Protein 9F5U (pdb70)

Sequence (210 aa):
AGLAVELKQSSTAQQAHEKAEHSSTFMSSDDLLKKGRLGVVAEFTRLQEQAWLFYTALEQAVDAVRASGFAESLLDPALNRAEVLLARDLDKLNGSSEWRRSRITTASPAVIDDYVNRLEEEIRDNVDGPALVAHHYVRYLGDLSGGQQVIIARRMMMQQRRHYGVDPEALGFYHFEGIAKLKVYKDEYREEKLNNLLELSDEQREHLLKEATDAFVFNHQVFADLGKGLL

Structure (mmCIF, N/CA/C/O backbone):
data_9F5U
#
_entry.id   9F5U
#
_cell.length_a   65.715
_cell.length_b   70.264
_cell.length_c   95.223
_cell.angle_alpha   90.000
_cell.angle_beta   90.000
_cell.angle_gamma   90.000
#
_symmetry.space_group_name_H-M   'C 2 2 21'
#
loop_
_entity.id
_entity.type
_entity.pdbx_description
1 polymer 'heme oxygenase (biliverdin-producing)'
2 non-polymer 'PROTOPORPHYRIN IX CONTAINING CO'
3 non-polymer GLYCEROL
4 non-polymer 1,2-ETHANEDIOL
5 non-polymer 'CITRIC ACID'
6 non-polymer 'CHLORIDE ION'
7 water water
#
loop_
_atom_site.group_PDB
_atom_site.id
_atom_site.type_symbol
_atom_site.label_atom_id
_atom_site.label_alt_id
_atom_site.label_comp_id
_atom_site.label_asym_id
_atom_site.label_entity_id
_atom_site.label_seq_id
_atom_site.pdbx_PDB_ins_code
_atom_site.Cartn_x
_atom_site.Cartn_y
_atom_site.Cartn_z
_atom_site.occupancy
_atom_site.B_iso_or_equiv
_atom_site.auth_seq_id
_atom_site.auth_comp_id
_atom_site.auth_asym_id
_atom_site.auth_atom_id
_atom_site.pdbx_PDB_model_num
ATOM 1 N N . ALA A 1 6 ? -1.80900 29.45800 17.26400 0.000 32.84217 6 ALA A N 1
ATOM 2 C CA . ALA A 1 6 ? -1.90000 28.07000 16.82800 1.000 32.80476 6 ALA A CA 1
ATOM 3 C C . ALA A 1 6 ? -0.52300 27.41200 16.78400 1.000 31.59929 6 ALA A C 1
ATOM 4 O O . ALA A 1 6 ? 0.50200 28.09200 16.71700 1.000 33.62184 6 ALA A O 1
ATOM 6 N N . GLY A 1 7 ? -0.50400 26.08400 16.83500 1.000 28.61470 7 GLY A N 1
ATOM 7 C CA . GLY A 1 7 ? 0.73700 25.36200 16.63800 1.000 25.48839 7 GLY A CA 1
ATOM 8 C C . GLY A 1 7 ? 1.31900 25.59100 15.25500 1.000 22.59355 7 GLY A C 1
ATOM 9 O O . GLY A 1 7 ? 0.64800 26.04600 14.32400 1.000 22.57589 7 GLY A O 1
ATOM 10 N N . LEU A 1 8 ? 2.60300 25.25000 15.12600 1.000 20.24656 8 LEU A N 1
ATOM 11 C CA . LEU A 1 8 ? 3.31500 25.49600 13.87400 1.000 18.55353 8 LEU A CA 1
ATOM 12 C C . LEU A 1 8 ? 2.66100 24.78700 12.69200 1.000 17.37623 8 LEU A C 1
ATOM 13 O O . LEU A 1 8 ? 2.58800 25.35000 11.59400 1.000 17.52815 8 LEU A O 1
ATOM 18 N N . ALA A 1 9 ? 2.21000 23.54400 12.87500 1.000 17.65833 9 ALA A N 1
ATOM 19 C CA . ALA A 1 9 ? 1.64300 22.81100 11.74300 1.000 17.62324 9 ALA A CA 1
ATOM 20 C C . ALA A 1 9 ? 0.40700 23.51400 11.20200 1.000 18.79233 9 ALA A C 1
ATOM 21 O O . ALA A 1 9 ? 0.23100 23.62800 9.98200 1.000 18.79199 9 ALA A O 1
ATOM 23 N N . VAL A 1 10 ? -0.45400 24.00600 12.09300 1.000 20.14482 10 VAL A N 1
ATOM 24 C CA . VAL A 1 10 ? -1.64400 24.72200 11.65000 1.000 21.84898 10 VAL A CA 1
ATOM 25 C C . VAL A 1 10 ? -1.26700 26.05200 11.01000 1.000 21.89499 10 VAL A C 1
ATOM 26 O O . VAL A 1 10 ? -1.86000 26.46300 10.00400 1.000 21.75054 10 VAL A O 1
ATOM 30 N N . GLU A 1 11 ? -0.29200 26.75900 11.58500 1.000 21.89684 11 GLU A N 1
ATOM 31 C CA . GLU A 1 11 ? 0.07600 28.04700 11.01500 1.000 22.05435 11 GLU A CA 1
ATOM 32 C C . GLU A 1 11 ? 0.68600 27.87600 9.63100 1.000 19.70244 11 GLU A C 1
ATOM 33 O O . GLU A 1 11 ? 0.42500 28.68000 8.72900 1.000 19.87953 11 GLU A O 1
ATOM 39 N N . LEU A 1 12 ? 1.49100 26.82800 9.43900 1.000 17.51729 12 LEU A N 1
ATOM 40 C CA . LEU A 1 12 ? 2.02300 26.54100 8.11000 1.000 16.20886 12 LEU A CA 1
ATOM 41 C C . LEU A 1 12 ? 0.90300 26.26700 7.11500 1.000 16.74627 12 LEU A C 1
ATOM 42 O O . LEU A 1 12 ? 0.90200 26.80300 5.99900 1.000 17.08477 12 LEU A O 1
ATOM 47 N N . LYS A 1 13 ? -0.06700 25.43300 7.50200 1.000 17.31528 13 LYS A N 1
ATOM 48 C CA . LYS A 1 13 ? -1.16800 25.11700 6.59800 1.000 19.15015 13 LYS A CA 1
ATOM 49 C C . LYS A 1 13 ? -1.95600 26.37000 6.2390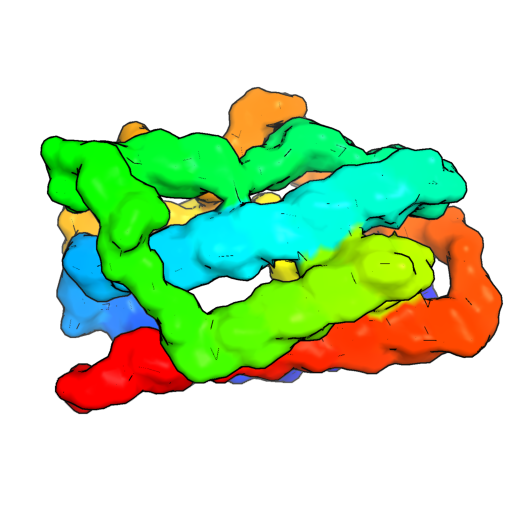0 1.000 19.06652 13 LYS A C 1
ATOM 50 O O . LYS A 1 13 ? -2.24600 26.62800 5.06400 1.000 19.51824 13 LYS A O 1
ATOM 56 N N . GLN A 1 14 ? -2.29900 27.17300 7.24200 1.000 19.71570 14 GLN A N 1
ATOM 57 C CA . GLN A 1 14 ? -3.10200 28.35900 6.97800 1.000 21.31826 14 GLN A CA 1
ATOM 58 C C . GLN A 1 14 ? -2.32300 29.39900 6.18300 1.000 20.67070 14 GLN A C 1
ATOM 59 O O . GLN A 1 14 ? -2.87700 30.04200 5.28400 1.000 21.26005 14 GLN A O 1
ATOM 65 N N . SER A 1 15 ? -1.03300 29.56400 6.47800 1.000 19.31899 15 SER A N 1
ATOM 66 C CA A SER A 1 15 ? -0.27000 30.61300 5.81300 0.597 19.26138 15 SER A CA 1
ATOM 67 C CA B SER A 1 15 ? -0.21500 30.58600 5.83200 0.403 19.41762 15 SER A CA 1
ATOM 68 C C . SER A 1 15 ? 0.07100 30.26900 4.36900 1.000 18.91591 15 SER A C 1
ATOM 69 O O . SER A 1 15 ? 0.38200 31.18000 3.59400 1.000 19.95179 15 SER A O 1
ATOM 74 N N . THR A 1 16 ? 0.00300 28.99600 3.98300 1.000 17.24688 16 THR A N 1
ATOM 75 C CA . THR A 1 16 ? 0.27500 28.58800 2.61400 1.000 16.67339 16 THR A CA 1
ATOM 76 C C . THR A 1 16 ? -0.96600 28.09200 1.88500 1.000 16.58507 16 THR A C 1
ATOM 77 O O . THR A 1 16 ? -0.85600 27.64500 0.74400 1.000 16.75724 16 THR A O 1
ATOM 81 N N . ALA A 1 17 ? -2.14600 28.17300 2.50600 1.000 17.50006 17 ALA A N 1
ATOM 82 C CA . ALA A 1 17 ? -3.35500 27.63200 1.89100 1.000 17.88810 17 ALA A CA 1
ATOM 83 C C . ALA A 1 17 ? -3.67300 28.31500 0.56500 1.000 18.32618 17 ALA A C 1
ATOM 84 O O . ALA A 1 17 ? -4.04200 27.65000 -0.41500 1.000 18.75721 17 ALA A O 1
ATOM 86 N N . GLN A 1 18 ? -3.56700 29.64400 0.51500 1.000 18.13008 18 GLN A N 1
ATOM 87 C CA A GLN A 1 18 ? -3.85100 30.34700 -0.73300 0.635 18.65962 18 GLN A CA 1
ATOM 88 C CA B GLN A 1 18 ? -3.85300 30.34400 -0.73300 0.365 18.64247 18 GLN A CA 1
ATOM 89 C C . GLN A 1 18 ? -2.85300 29.95800 -1.81600 1.000 17.66132 18 GLN A C 1
ATOM 90 O O . GLN A 1 18 ? -3.22900 29.74200 -2.97800 1.000 18.10791 18 GLN A O 1
ATOM 101 N N . ALA A 1 19 ? -1.57600 29.85100 -1.45200 1.000 16.46349 19 ALA A N 1
ATOM 102 C CA . ALA A 1 19 ? -0.56900 29.43200 -2.41800 1.000 15.75257 19 ALA A CA 1
ATOM 103 C C . ALA A 1 19 ? -0.83300 28.01700 -2.90400 1.000 15.16825 19 ALA A C 1
ATOM 104 O O . ALA A 1 19 ? -0.58800 27.70000 -4.07500 1.000 15.54370 19 ALA A O 1
ATOM 106 N N . HIS A 1 20 ? -1.33700 27.15000 -2.02900 1.000 15.77532 20 HIS A N 1
ATOM 107 C CA . HIS A 1 20 ? -1.65700 25.80000 -2.46500 1.000 16.78166 20 HIS A CA 1
ATOM 108 C C . HIS A 1 20 ? -2.76100 25.81100 -3.51000 1.000 18.40359 20 HIS A C 1
ATOM 109 O O . HIS A 1 20 ? -2.67800 25.11200 -4.52900 1.000 19.17196 20 HIS A O 1
ATOM 116 N N . GLU A 1 21 ? -3.81900 26.58600 -3.26100 1.000 19.56100 21 GLU A N 1
ATOM 117 C CA . GLU A 1 21 ? -4.89900 26.68300 -4.23500 1.000 21.13971 21 GLU A CA 1
ATOM 118 C C . GLU A 1 21 ? -4.38200 27.23000 -5.55800 1.000 20.97432 21 GLU A C 1
ATOM 119 O O . GLU A 1 21 ? -4.74100 26.73300 -6.63100 1.000 21.67552 21 GLU A O 1
ATOM 125 N N . LYS A 1 22 ? -3.51500 28.24100 -5.50100 1.000 19.91874 22 LYS A N 1
ATOM 126 C CA . LYS A 1 22 ? -2.97600 28.80900 -6.73300 1.000 20.71593 22 LYS A CA 1
ATOM 127 C C . LYS A 1 22 ? -2.11900 27.79500 -7.48200 1.000 20.75816 22 LYS A C 1
ATOM 128 O O . LYS A 1 22 ? -2.09800 27.78800 -8.71900 1.000 21.5770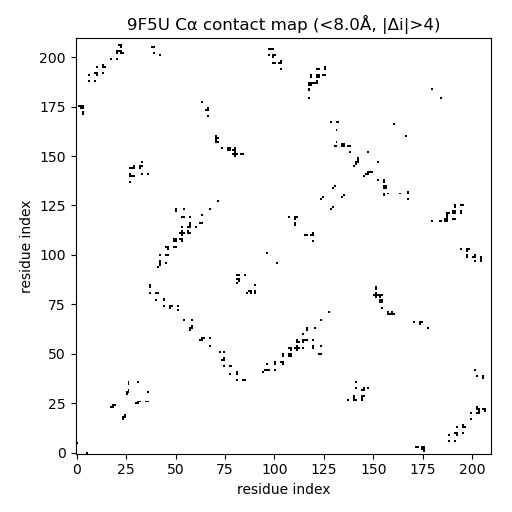8 22 LYS A O 1
ATOM 134 N N . ALA A 1 23 ? -1.40100 26.93900 -6.75200 1.000 20.89100 23 ALA A N 1
ATOM 135 C CA . ALA A 1 23 ? -0.61500 25.89300 -7.39800 1.000 20.78375 23 ALA A CA 1
ATOM 136 C C . ALA A 1 23 ? -1.50900 24.92700 -8.16400 1.000 21.34802 23 ALA A C 1
ATOM 137 O O . ALA A 1 23 ? -1.19000 24.53300 -9.29400 1.000 21.60416 23 ALA A O 1
ATOM 139 N N . GLU A 1 24 ? -2.63200 24.52500 -7.56200 1.000 21.98694 24 GLU A N 1
ATOM 140 C CA . GLU A 1 24 ? -3.55100 23.62100 -8.24900 1.000 24.02862 24 GLU A CA 1
ATOM 141 C C . GLU A 1 24 ? -4.10800 24.24500 -9.52000 1.000 23.10637 24 GLU A C 1
ATOM 142 O O . GLU A 1 24 ? -4.48300 23.52900 -10.45500 1.000 23.64724 24 GLU A O 1
ATOM 148 N N . HIS A 1 25 ? -4.17800 25.57000 -9.57500 1.000 21.49647 25 HIS A N 1
ATOM 149 C CA . HIS A 1 25 ? -4.73800 26.25400 -10.72700 1.000 20.54835 25 HIS A CA 1
ATOM 150 C C . HIS A 1 25 ? -3.68500 26.76200 -11.69800 1.000 18.52712 25 HIS A C 1
ATOM 151 O O . HIS A 1 25 ? -4.02700 27.45900 -12.65400 1.000 18.69207 25 HIS A O 1
ATOM 158 N N . SER A 1 26 ? -2.41700 26.43300 -11.48000 1.000 16.72458 26 SER A N 1
ATOM 159 C CA A SER A 1 26 ? -1.37600 26.71100 -12.46200 0.834 16.08875 26 SER A CA 1
ATOM 160 C CA B SER A 1 26 ? -1.40600 26.76100 -12.47200 0.166 16.03119 26 SER A CA 1
ATOM 161 C C . SER A 1 26 ? -1.81500 26.20500 -13.83100 1.000 15.07168 26 SER A C 1
ATOM 162 O O . SER A 1 26 ? -2.36200 25.10700 -13.94500 1.000 14.76424 26 SER A O 1
ATOM 167 N N . THR A 1 27 ? -1.57300 26.99300 -14.87900 1.000 15.55338 27 THR A N 1
ATOM 168 C CA . THR A 1 27 ? -1.93900 26.53100 -16.21600 1.000 15.88630 27 THR A CA 1
ATOM 169 C C . THR A 1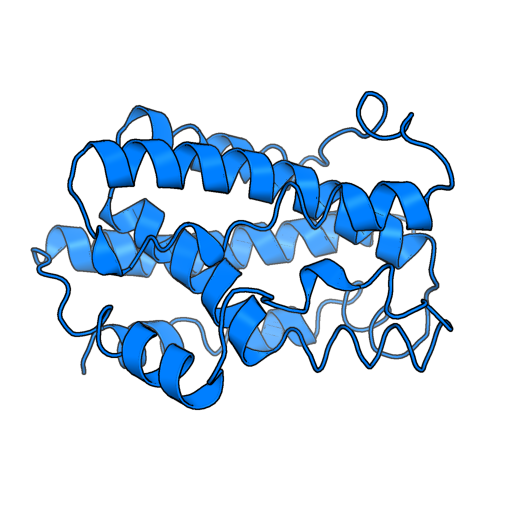 27 ? -1.26400 25.20200 -16.54500 1.000 14.62243 27 THR A C 1
ATOM 170 O O . THR A 1 27 ? -1.92000 24.24600 -16.97900 1.000 14.21060 27 THR A O 1
ATOM 174 N N . PHE A 1 28 ? 0.04800 25.11100 -16.32400 1.000 13.63828 28 PHE A N 1
ATOM 175 C CA . PHE A 1 28 ? 0.75300 23.87400 -16.64000 1.000 13.55812 28 PHE A CA 1
ATOM 176 C C . PHE A 1 28 ? 0.22700 22.71000 -15.81100 1.000 12.83303 28 PHE A C 1
ATOM 177 O O . PHE A 1 28 ? -0.08800 21.63900 -16.34300 1.000 12.30599 28 PHE A O 1
ATOM 185 N N . MET A 1 29 ? 0.15400 22.88500 -14.49100 1.000 13.70828 29 MET A N 1
ATOM 186 C CA . MET A 1 29 ? -0.19200 21.73600 -13.67400 1.000 14.19855 29 MET A CA 1
ATOM 187 C C . MET A 1 29 ? -1.64700 21.34500 -13.87100 1.000 13.66264 29 MET A C 1
ATOM 188 O O . MET A 1 29 ? -1.97500 20.15400 -13.90600 1.000 14.55823 29 MET A O 1
ATOM 193 N N . SER A 1 30 ? -2.53500 22.32800 -14.00600 1.000 14.50867 30 SER A N 1
ATOM 194 C CA A SER A 1 30 ? -3.92600 21.97800 -14.23100 0.807 16.38347 30 SER A CA 1
ATOM 195 C CA B SER A 1 30 ? -3.93600 22.01200 -14.25200 0.193 15.72827 30 SER A CA 1
ATOM 196 C C . SER A 1 30 ? -4.10300 21.27200 -15.57200 1.000 15.78938 30 SER A C 1
ATOM 197 O O . SER A 1 30 ? -4.88200 20.32200 -15.67000 1.000 17.31662 30 SER A O 1
ATOM 202 N N . ASP A 1 31 ? -3.36800 21.69400 -16.60900 1.000 14.91367 31 ASP A N 1
ATOM 203 C CA A ASP A 1 31 ? -3.45700 20.97600 -17.87100 0.216 13.36316 31 ASP A CA 1
ATOM 204 C CA B ASP A 1 31 ? -3.39400 20.99300 -17.89500 0.784 15.02547 31 ASP A CA 1
ATOM 205 C C . ASP A 1 31 ? -2.88400 19.56700 -17.75900 1.000 13.34801 31 ASP A C 1
ATOM 206 O O . ASP A 1 31 ? -3.44500 18.62200 -18.33600 1.000 13.23848 31 ASP A O 1
ATOM 215 N N . LEU A 1 32 ? -1.78400 19.39700 -17.02100 1.000 11.52326 32 LEU A N 1
ATOM 216 C CA . LEU A 1 32 ? -1.24500 18.06000 -16.81800 1.000 11.64709 32 LEU A CA 1
ATOM 217 C C . LEU A 1 32 ? -2.26000 17.17200 -16.11300 1.000 11.34669 32 LEU A C 1
ATOM 218 O O . LEU A 1 32 ? -2.51100 16.03600 -16.53000 1.000 11.79569 32 LEU A O 1
ATOM 223 N N . LEU A 1 33 ? -2.85000 17.67200 -15.01700 1.000 12.14296 33 LEU A N 1
ATOM 224 C CA . LEU A 1 33 ? -3.73700 16.84700 -14.19600 1.000 12.94128 33 LEU A CA 1
ATOM 225 C C . LEU A 1 33 ? -5.05800 16.53600 -14.88500 1.000 12.83191 33 LEU A C 1
ATOM 226 O O . LEU A 1 33 ? -5.66200 15.49800 -14.60300 1.000 13.30390 33 LEU A O 1
ATOM 231 N N . LYS A 1 34 ? -5.54400 17.41900 -15.75800 1.000 13.17013 34 LYS A N 1
ATOM 232 C CA A LYS A 1 34 ? -6.81800 17.21500 -16.43900 0.549 14.40758 34 LYS A CA 1
ATOM 233 C CA B LYS A 1 34 ? -6.82600 17.16100 -16.40500 0.451 13.91783 34 LYS A CA 1
ATOM 234 C C . LYS A 1 34 ? -6.68400 16.42300 -17.73100 1.000 14.06303 34 LYS A C 1
ATOM 235 O O . LYS A 1 34 ? -7.69100 16.19600 -18.40300 1.000 17.00548 34 LYS A O 1
ATOM 246 N N . GLY A 1 35 ? -5.47200 16.02600 -18.10000 1.000 13.12606 35 GLY A N 1
ATOM 247 C CA . GLY A 1 35 ? -5.27400 15.17500 -19.25600 1.000 13.66954 35 GLY A CA 1
ATOM 248 C C . GLY A 1 35 ? -4.98500 15.87600 -20.56200 1.000 13.72323 35 GLY A C 1
ATOM 249 O O . GLY A 1 35 ? -5.03500 15.22500 -21.61600 1.000 15.09271 35 GLY A O 1
ATOM 250 N N . ARG A 1 36 ? -4.68000 17.16800 -20.53500 1.000 12.69789 36 ARG A N 1
ATOM 251 C CA . ARG A 1 36 ? -4.41300 17.92200 -21.74900 1.000 12.51691 36 ARG A CA 1
ATOM 252 C C . ARG A 1 36 ? -2.96200 17.83900 -22.20400 1.000 12.90354 36 ARG A C 1
ATOM 253 O O . ARG A 1 36 ? -2.64400 18.35200 -23.28500 1.000 14.40250 36 ARG A O 1
ATOM 261 N N . LEU A 1 37 ? -2.07900 17.21000 -21.43800 1.000 12.53555 37 LEU A N 1
ATOM 262 C CA . LEU A 1 37 ? -0.68600 17.03600 -21.83800 1.000 12.92131 37 LEU A CA 1
ATOM 263 C C . LEU A 1 37 ? -0.42500 15.54200 -22.08900 1.000 13.09039 37 LEU A C 1
ATOM 264 O O . LEU A 1 37 ? -1.20700 14.92500 -22.81900 1.000 13.44374 37 LEU A O 1
ATOM 269 N N . GLY A 1 38 ? 0.61900 14.95900 -21.52700 1.000 13.66915 38 GLY A N 1
ATOM 270 C CA . GLY A 1 38 ? 0.91800 13.56300 -21.76300 1.000 14.19711 38 GLY A CA 1
ATOM 271 C C . GLY A 1 38 ? 2.13400 13.14900 -20.96100 1.000 14.05865 38 GLY A C 1
ATOM 272 O O . GLY A 1 38 ? 2.68800 13.92400 -20.16800 1.000 14.11094 38 GLY A O 1
ATOM 273 N N . VAL A 1 39 ? 2.55800 11.90800 -21.19800 1.000 14.31284 39 VAL A N 1
ATOM 274 C CA A VAL A 1 39 ? 3.65300 11.31100 -20.43000 0.618 15.05895 39 VAL A CA 1
ATOM 275 C CA B VAL A 1 39 ? 3.63500 11.35000 -20.38800 0.382 14.61420 39 VAL A CA 1
ATOM 276 C C . VAL A 1 39 ? 4.93300 12.12300 -20.57200 1.000 14.41664 39 VAL A C 1
ATOM 277 O O . VAL A 1 39 ? 5.70700 12.25900 -19.62200 1.000 14.15843 39 VAL A O 1
ATOM 284 N N . ALA A 1 40 ? 5.20700 12.64000 -21.77200 1.000 14.32822 40 ALA A N 1
ATOM 285 C CA . ALA A 1 40 ? 6.45800 13.37200 -21.94400 1.000 15.04334 40 ALA A CA 1
ATOM 286 C C . ALA A 1 40 ? 6.50800 14.60500 -21.04400 1.000 13.87572 40 ALA A C 1
ATOM 287 O O . ALA A 1 40 ? 7.54100 14.88600 -20.43000 1.000 13.96112 40 ALA A O 1
ATOM 289 N N . GLU A 1 41 ? 5.41100 15.35800 -20.95800 1.000 13.28600 41 GLU A N 1
ATOM 290 C CA . GLU A 1 41 ? 5.40000 16.53100 -20.08800 1.000 13.18869 41 GLU A CA 1
ATOM 291 C C . GLU A 1 41 ? 5.47900 16.14000 -18.61400 1.000 12.14043 41 GLU A C 1
ATOM 292 O O . GLU A 1 41 ? 6.10800 16.84700 -17.81700 1.000 12.51666 41 GLU A O 1
ATOM 298 N N . PHE A 1 42 ? 4.83100 15.03900 -18.22800 1.000 11.85296 42 PHE A N 1
ATOM 299 C CA . PHE A 1 42 ? 5.00500 14.52500 -16.87700 1.000 11.95367 42 PHE A CA 1
ATOM 300 C C . PHE A 1 42 ? 6.47300 14.21100 -16.61300 1.000 12.01324 42 PHE A C 1
ATOM 301 O O . PHE A 1 42 ? 7.01000 14.51300 -15.53400 1.000 12.02407 42 PHE A O 1
ATOM 309 N N . THR A 1 43 ? 7.14600 13.62400 -17.60200 1.000 12.05136 43 THR A N 1
ATOM 310 C CA . THR A 1 43 ? 8.56100 13.30600 -17.45900 1.000 12.21066 43 THR A CA 1
ATOM 311 C C . THR A 1 43 ? 9.39600 14.57100 -17.30900 1.000 11.95063 43 THR A C 1
ATOM 312 O O . THR A 1 43 ? 10.32900 14.61000 -16.49700 1.000 12.79813 43 THR A O 1
ATOM 316 N N . ARG A 1 44 ? 9.08200 15.61900 -18.08100 1.000 12.17148 44 ARG A N 1
ATOM 317 C CA . ARG A 1 44 ? 9.79300 16.88700 -17.92100 1.000 12.57890 44 ARG A CA 1
ATOM 318 C C . ARG A 1 44 ? 9.65600 17.41700 -16.49600 1.000 12.35063 44 ARG A C 1
ATOM 319 O O . ARG A 1 44 ? 10.62300 17.94000 -15.92800 1.000 12.60096 44 ARG A O 1
ATOM 327 N N . LEU A 1 45 ? 8.44800 17.33900 -15.92600 1.000 11.61608 45 LEU A N 1
ATOM 328 C CA . LEU A 1 45 ? 8.24900 17.76700 -14.54500 1.000 11.63871 45 LEU A CA 1
ATOM 329 C C . LEU A 1 45 ? 9.12800 16.95700 -13.60200 1.000 11.75081 45 LEU A C 1
ATOM 330 O O . LEU A 1 45 ? 9.81700 17.51700 -12.74200 1.000 11.97903 45 LEU A O 1
ATOM 335 N N . GLN A 1 46 ? 9.14200 15.63400 -13.77500 1.000 11.36985 46 GLN A N 1
ATOM 336 C CA . GLN A 1 46 ? 9.87800 14.78000 -12.85000 1.000 11.02465 46 GLN A CA 1
ATOM 337 C C . GLN A 1 46 ? 11.38100 14.99500 -12.95900 1.000 11.57853 46 GLN A C 1
ATOM 338 O O . GLN A 1 46 ? 12.09500 14.84100 -11.95800 1.000 12.02190 46 GLN A O 1
ATOM 344 N N . GLU A 1 47 ? 11.87700 15.34500 -14.15300 1.000 11.58941 47 GLU A N 1
ATOM 345 C CA . GLU A 1 47 ? 13.29300 15.67400 -14.31300 1.000 12.82821 47 GLU A CA 1
ATOM 346 C C . GLU A 1 47 ? 13.66700 16.91600 -13.51400 1.000 12.46717 47 GLU A C 1
ATOM 347 O O . GLU A 1 47 ? 14.69500 16.94400 -12.83100 1.000 12.69623 47 GLU A O 1
ATOM 353 N N . GLN A 1 48 ? 12.84900 17.96600 -13.60100 1.000 11.48601 48 GLN A N 1
ATOM 354 C CA . GLN A 1 48 ? 13.11000 19.16000 -12.80600 1.000 11.75776 48 GLN A CA 1
ATOM 355 C C . GLN A 1 48 ? 13.01700 18.85200 -11.32000 1.000 11.75273 48 GLN A C 1
ATOM 356 O O . GLN A 1 48 ? 13.85100 19.30600 -10.53000 1.000 12.10575 48 GLN A O 1
ATOM 362 N N . ALA A 1 49 ? 12.02500 18.05300 -10.93100 1.000 11.22387 49 ALA A N 1
ATOM 363 C CA . ALA A 1 49 ? 11.90000 17.66100 -9.53400 1.000 11.60806 49 ALA A CA 1
ATOM 364 C C . ALA A 1 49 ? 13.13700 16.90900 -9.06500 1.000 11.22399 49 ALA A C 1
ATOM 365 O O . ALA A 1 49 ? 13.58700 17.10100 -7.93300 1.000 11.56786 49 ALA A O 1
ATOM 367 N N . TRP A 1 50 ? 13.70900 16.04700 -9.90600 1.000 11.53006 50 TRP A N 1
ATOM 368 C CA . TRP A 1 50 ? 14.90000 15.32600 -9.47600 1.000 11.86630 50 TRP A CA 1
ATOM 369 C C . TRP A 1 50 ? 16.01800 16.29800 -9.14200 1.000 12.34635 50 TRP A C 1
ATOM 370 O O . TRP A 1 50 ? 16.75200 16.11200 -8.16200 1.000 12.52905 50 TRP A O 1
ATOM 381 N N . LEU A 1 51 ? 16.15500 17.35400 -9.93900 1.000 11.54630 51 LEU A N 1
ATOM 382 C CA . LEU A 1 51 ? 17.19100 18.33900 -9.66600 1.000 12.15830 51 LEU A CA 1
ATOM 383 C C . LEU A 1 51 ? 16.96600 19.02200 -8.32200 1.000 11.83140 51 LEU A C 1
ATOM 384 O O . LEU A 1 51 ? 17.90400 19.16500 -7.52600 1.000 12.30366 51 LEU A O 1
ATOM 389 N N . PHE A 1 52 ? 15.73400 19.47300 -8.04600 1.000 11.04161 52 PHE A N 1
ATOM 390 C CA . PHE A 1 52 ? 15.54300 20.16300 -6.77200 1.000 11.55169 52 PHE A CA 1
ATOM 391 C C . PHE A 1 52 ? 15.48300 19.22800 -5.57500 1.000 11.50564 52 PHE A C 1
ATOM 392 O O . PHE A 1 52 ? 15.93600 19.61300 -4.49400 1.000 11.31508 52 PHE A O 1
ATOM 400 N N . TYR A 1 53 ? 14.98700 18.00200 -5.73400 1.000 11.00159 53 TYR A N 1
ATOM 401 C CA . TYR A 1 53 ? 15.05000 17.06500 -4.61500 1.000 10.44677 53 TYR A CA 1
ATOM 402 C C . TYR A 1 53 ? 16.48500 16.68500 -4.29500 1.000 11.24017 53 TYR A C 1
ATOM 403 O O . TYR A 1 53 ? 16.82700 16.47400 -3.12600 1.000 11.32653 53 TYR A O 1
ATOM 412 N N . THR A 1 54 ? 17.33900 16.56600 -5.31000 1.000 11.24361 54 THR A N 1
ATOM 413 C CA . THR A 1 54 ? 18.74600 16.28200 -5.04100 1.000 12.32450 54 THR A CA 1
ATOM 414 C C . THR A 1 54 ? 19.34500 17.37100 -4.16000 1.000 11.93570 54 THR A C 1
ATOM 415 O O . THR A 1 54 ? 19.99600 17.08000 -3.14800 1.000 12.22834 54 THR A O 1
ATOM 419 N N . ALA A 1 55 ? 19.11000 18.63900 -4.51200 1.000 11.52086 55 ALA A N 1
ATOM 420 C CA . ALA A 1 55 ? 19.61400 19.74100 -3.70000 1.000 11.52789 55 ALA A CA 1
ATOM 421 C C . ALA A 1 55 ? 18.94900 19.76600 -2.32800 1.000 11.45953 55 ALA A C 1
ATOM 422 O O . ALA A 1 55 ? 19.61600 20.01700 -1.31900 1.000 11.50808 55 ALA A O 1
ATOM 424 N N . LEU A 1 56 ? 17.63600 19.54000 -2.27300 1.000 10.97863 56 LEU A N 1
ATOM 425 C CA . LEU A 1 56 ? 16.93500 19.53400 -0.99800 1.000 10.46984 56 LEU A CA 1
ATOM 426 C C . LEU A 1 56 ? 17.53800 18.50900 -0.05400 1.000 11.25817 56 LEU A C 1
ATOM 427 O O . LEU A 1 56 ? 17.74800 18.79200 1.13000 1.000 11.70612 56 LEU A O 1
ATOM 432 N N . GLU A 1 57 ? 17.82900 17.31200 -0.56200 1.000 11.21789 57 GLU A N 1
ATOM 433 C CA . GLU A 1 57 ? 18.31200 16.23800 0.29000 1.000 11.93833 57 GLU A CA 1
ATOM 434 C C . GLU A 1 57 ? 19.75400 16.44600 0.73500 1.000 12.33748 57 GLU A C 1
ATOM 435 O O . GLU A 1 57 ? 20.12400 15.97700 1.81700 1.000 12.53560 57 GLU A O 1
ATOM 441 N N . GLN A 1 58 ? 20.56300 17.18800 -0.03000 1.000 12.21091 58 GLN A N 1
ATOM 442 C CA . GLN A 1 58 ? 21.84900 17.63400 0.50400 1.000 12.42185 58 GLN A CA 1
ATOM 443 C C . GLN A 1 58 ? 21.65600 18.59100 1.67000 1.000 12.19499 58 GLN A C 1
ATOM 444 O O . GLN A 1 58 ? 22.37400 18.50900 2.66900 1.000 12.84911 58 GLN A O 1
ATOM 450 N N . ALA A 1 59 ? 20.69200 19.50800 1.56500 1.000 11.59144 59 ALA A N 1
ATOM 451 C CA . ALA A 1 59 ? 20.42200 20.43000 2.66400 1.000 11.74894 59 ALA A CA 1
ATOM 452 C C . ALA A 1 59 ? 19.86800 19.69600 3.88000 1.000 11.67608 59 ALA A C 1
ATOM 453 O O . ALA A 1 59 ? 20.24900 19.99600 5.01800 1.000 12.44816 59 ALA A O 1
ATOM 455 N N . VAL A 1 60 ? 18.97900 18.72500 3.66100 1.000 11.85471 60 VAL A N 1
ATOM 456 C CA . VAL A 1 60 ? 18.47400 17.90900 4.76100 1.000 12.02695 60 VAL A CA 1
ATOM 457 C C . VAL A 1 60 ? 19.63100 17.22300 5.46700 1.000 12.49365 60 VAL A C 1
ATOM 458 O O . VAL A 1 60 ? 19.71800 17.22700 6.70000 1.000 13.54562 60 VAL A O 1
ATOM 462 N N . ASP A 1 61 ? 20.53800 16.62500 4.69400 1.000 12.73083 61 ASP A N 1
ATOM 463 C CA . ASP A 1 61 ? 21.63900 15.88200 5.29400 1.000 13.51791 61 ASP A CA 1
ATOM 464 C C . ASP A 1 61 ? 22.50700 16.78500 6.15200 1.000 14.13974 61 ASP A C 1
ATOM 465 O O . ASP A 1 61 ? 22.91800 16.39500 7.24900 1.000 14.86933 61 ASP A O 1
ATOM 470 N N . ALA A 1 62 ? 22.80000 17.99400 5.67000 1.000 13.49772 62 ALA A N 1
ATOM 471 C CA . ALA A 1 62 ? 23.61900 18.92400 6.44000 1.000 14.06861 62 ALA A CA 1
ATOM 472 C C . ALA A 1 62 ? 22.91600 19.34300 7.72800 1.000 13.90425 62 ALA A C 1
ATOM 473 O O . ALA A 1 62 ? 23.52600 19.36900 8.80200 1.000 14.62043 62 ALA A O 1
ATOM 475 N N . VAL A 1 63 ? 21.62800 19.68100 7.64300 1.000 13.12628 63 VAL A N 1
ATOM 476 C CA . VAL A 1 63 ? 20.90500 20.12800 8.82900 1.000 13.12982 63 VAL A CA 1
ATOM 477 C C . VAL A 1 63 ? 20.75900 18.99100 9.83200 1.000 13.63727 63 VAL A C 1
ATOM 478 O O . VAL A 1 63 ? 20.94800 19.18200 11.04000 1.000 14.24343 63 VAL A O 1
ATOM 482 N N . ARG A 1 64 ? 20.45900 17.78600 9.35900 1.000 13.47858 64 ARG A N 1
ATOM 483 C CA . ARG A 1 64 ? 20.39300 16.64600 10.26700 1.000 13.94114 64 ARG A CA 1
ATOM 484 C C . ARG A 1 64 ? 21.73000 16.42700 10.96400 1.000 14.86327 64 ARG A C 1
ATOM 485 O O . ARG A 1 64 ? 21.77700 16.15700 12.17200 1.000 15.88052 64 ARG A O 1
ATOM 493 N N . ALA A 1 65 ? 22.83200 16.54100 10.21900 1.000 15.48939 65 ALA A N 1
ATOM 494 C CA . ALA A 1 65 ? 24.15200 16.33300 10.80500 1.000 15.90885 65 ALA A CA 1
ATOM 495 C C . ALA A 1 65 ? 24.46100 17.37000 11.87200 1.000 16.04124 65 ALA A C 1
ATOM 496 O O . ALA A 1 65 ? 25.25900 17.11200 12.77900 1.000 17.93744 65 ALA A O 1
ATOM 498 N N . SER A 1 66 ? 23.85900 18.54600 11.78100 1.000 16.26643 66 SER A N 1
ATOM 499 C CA . SER A 1 66 ? 24.06800 19.56100 12.80000 1.000 16.35631 66 SER A CA 1
ATOM 500 C C . SER A 1 66 ? 23.26300 19.29700 14.05800 1.000 16.47706 66 SER A C 1
ATOM 501 O O . SER A 1 66 ? 23.48100 19.97600 15.06500 1.000 17.68281 66 SER A O 1
ATOM 504 N N . GLY A 1 67 ? 22.34800 18.33500 14.02600 1.000 16.86056 67 GLY A N 1
ATOM 505 C CA . GLY A 1 67 ? 21.56700 17.98400 15.18900 1.000 17.67960 67 GLY A CA 1
ATOM 506 C C . GLY A 1 67 ? 20.24000 18.68800 15.30500 1.000 18.32451 67 GLY A C 1
ATOM 507 O O . GLY A 1 67 ? 19.61400 18.61500 16.36500 0.637 19.35857 67 GLY A O 1
ATOM 508 N N . PHE A 1 68 ? 19.79100 19.36700 14.25800 1.000 17.54872 68 PHE A N 1
ATOM 509 C CA . PHE A 1 68 ? 18.56400 20.14500 14.29200 1.000 17.24581 68 PHE A CA 1
ATOM 510 C C . PHE A 1 68 ? 17.42300 19.35500 13.65900 1.000 17.09094 68 PHE A C 1
ATOM 511 O O . PHE A 1 68 ? 17.57800 18.79500 12.56600 1.000 17.66470 68 PHE A O 1
ATOM 519 N N . ALA A 1 69 ? 16.27700 19.32200 14.34100 1.000 16.34605 69 ALA A N 1
ATOM 520 C CA . ALA A 1 69 ? 15.05400 18.70900 13.80900 1.000 16.67157 69 ALA A CA 1
ATOM 521 C C . ALA A 1 69 ? 15.24800 17.24200 13.42200 1.000 16.21172 69 ALA A C 1
ATOM 522 O O . ALA A 1 69 ? 14.61800 16.74500 12.49200 1.000 15.72152 69 ALA A O 1
ATOM 524 N N . GLU A 1 70 ? 16.08600 16.51800 14.16200 1.000 17.14217 70 GLU A N 1
ATOM 525 C CA . GLU A 1 70 ? 16.49500 15.18500 13.72700 1.000 18.88074 70 GLU A CA 1
ATOM 526 C C . GLU A 1 70 ? 15.30100 14.27300 13.48100 1.000 18.29675 70 GLU A C 1
ATOM 527 O O . GLU A 1 70 ? 15.24900 13.56700 12.46700 1.000 18.73434 70 GLU A O 1
ATOM 533 N N . SER A 1 71 ? 14.34100 14.24900 14.40800 1.000 18.68401 71 SER A N 1
ATOM 534 C CA . SER A 1 71 ? 13.25300 13.28500 14.27500 1.000 19.50117 71 SER A CA 1
ATOM 535 C C . SER A 1 71 ? 12.36100 13.60500 13.08500 1.000 18.33277 71 SER A C 1
ATOM 536 O O . SER A 1 71 ? 11.73000 12.70300 12.52600 1.000 19.35420 71 SER A O 1
ATOM 539 N N . LEU A 1 72 ? 12.29800 14.87500 12.68300 1.000 16.81079 72 LEU A N 1
ATOM 540 C CA . LEU A 1 72 ? 11.51900 15.24500 11.50600 1.000 15.44819 72 LEU A CA 1
ATOM 541 C C . LEU A 1 72 ? 12.20400 14.78300 10.22900 1.000 14.83679 72 LEU A C 1
ATOM 542 O O . LEU A 1 72 ? 11.53500 14.38800 9.26600 1.000 14.81732 72 LEU A O 1
ATOM 547 N N . LEU A 1 73 ? 13.53600 14.83600 10.20200 1.000 14.60003 73 LEU A N 1
ATOM 548 C CA . LEU A 1 73 ? 14.31700 14.62100 8.98300 1.000 14.92522 73 LEU A CA 1
ATOM 549 C C . LEU A 1 73 ? 14.55200 13.12600 8.75300 1.000 14.65126 73 LEU A C 1
ATOM 550 O O . LEU A 1 73 ? 15.67600 12.63300 8.69900 1.000 15.99581 73 LEU A O 1
ATOM 555 N N . ASP A 1 74 ? 13.44600 12.41400 8.60400 1.000 14.93459 74 ASP A N 1
ATOM 556 C CA . ASP A 1 74 ? 13.46700 10.96900 8.43800 1.000 15.89083 74 ASP A CA 1
ATOM 557 C C . ASP A 1 74 ? 14.05400 10.61400 7.07300 1.000 15.63287 74 ASP A C 1
ATOM 558 O O . ASP A 1 74 ? 13.49700 11.02300 6.04200 1.000 14.65762 74 ASP A O 1
ATOM 563 N N . PRO A 1 75 ? 15.16700 9.88100 7.00300 1.000 17.03285 75 PRO A N 1
ATOM 564 C CA . PRO A 1 75 ? 15.72900 9.54400 5.68500 1.000 18.07074 75 PRO A CA 1
ATOM 565 C C . PRO A 1 75 ? 14.82300 8.68800 4.82200 1.000 17.67465 75 PRO A C 1
ATOM 566 O O . PRO A 1 75 ? 15.02300 8.65600 3.60200 1.000 18.53802 75 PRO A O 1
ATOM 570 N N . ALA A 1 76 ? 13.83000 8.01300 5.40200 1.000 17.66009 76 ALA A N 1
ATOM 571 C CA . ALA A 1 76 ? 12.86700 7.27000 4.59700 1.000 18.45421 76 ALA A CA 1
ATOM 572 C C . ALA A 1 76 ? 12.11400 8.17600 3.63600 1.000 17.23967 76 ALA A C 1
ATOM 573 O O . ALA A 1 76 ? 11.55600 7.68900 2.64500 1.000 18.74998 76 ALA A O 1
ATOM 575 N N . LEU A 1 77 ? 12.09000 9.48400 3.89700 1.000 15.17164 77 LEU A N 1
ATOM 576 C CA . LEU A 1 77 ? 11.40000 10.41000 3.01400 1.000 13.53719 77 LEU A CA 1
ATOM 577 C C . LEU A 1 77 ? 12.18000 10.69300 1.73900 1.000 13.29326 77 LEU A C 1
ATOM 578 O O . LEU A 1 77 ? 11.59200 11.19700 0.77900 1.000 14.07739 77 LEU A O 1
ATOM 583 N N . ASN A 1 78 ? 13.48100 10.40200 1.70900 1.000 14.30836 78 ASN A N 1
ATOM 584 C CA . ASN A 1 78 ? 14.29900 10.74000 0.54800 1.000 14.67064 78 ASN A CA 1
ATOM 585 C C . ASN A 1 78 ? 13.62000 10.29800 -0.74100 1.000 14.55062 78 ASN A C 1
ATOM 586 O O . ASN A 1 78 ? 13.18200 9.14900 -0.86400 1.000 15.17864 78 ASN A O 1
ATOM 591 N N . ARG A 1 79 ? 13.57800 11.20700 -1.72000 1.000 13.18546 79 ARG A N 1
ATOM 592 C CA . ARG A 1 79 ? 12.92400 10.96100 -2.99600 1.000 13.51119 79 ARG A CA 1
ATOM 593 C C . ARG A 1 79 ? 13.86900 10.91200 -4.18900 1.000 13.95810 79 ARG A C 1
ATOM 594 O O . ARG A 1 79 ? 13.46400 10.42400 -5.24200 1.000 14.84545 79 ARG A O 1
ATOM 602 N N . ALA A 1 80 ? 15.09500 11.42500 -4.08300 1.000 13.81596 80 ALA A N 1
ATOM 603 C CA . ALA A 1 80 ? 15.88200 11.61700 -5.30200 1.000 14.37446 80 ALA A CA 1
ATOM 604 C C . ALA A 1 80 ? 16.17600 10.29600 -6.00400 1.000 14.73384 80 ALA A C 1
ATOM 605 O O . ALA A 1 80 ? 16.03600 10.19100 -7.22500 1.000 15.34307 80 ALA A O 1
ATOM 607 N N . GLU A 1 81 ? 16.60300 9.27700 -5.25900 1.000 15.69976 81 GLU A N 1
ATOM 608 C CA . GLU A 1 81 ? 16.96100 8.01900 -5.91500 1.000 17.00576 81 GLU A CA 1
ATOM 609 C C . GLU A 1 81 ? 15.73200 7.30000 -6.46200 1.000 16.52140 81 GLU A C 1
ATOM 610 O O . GLU A 1 81 ? 15.79700 6.67000 -7.52800 1.000 16.70833 81 GLU A O 1
ATOM 616 N N . VAL A 1 82 ? 14.61300 7.37000 -5.73900 1.000 16.98853 82 VAL A N 1
ATOM 617 C CA . VAL A 1 82 ? 13.34900 6.82500 -6.23100 1.000 17.63431 82 VAL A CA 1
ATOM 618 C C . VAL A 1 82 ? 12.95600 7.50700 -7.53700 1.000 16.79283 82 VAL A C 1
ATOM 619 O O . VAL A 1 82 ? 12.57300 6.85200 -8.51500 1.000 16.77830 82 VAL A O 1
ATOM 623 N N . LEU A 1 83 ? 13.03100 8.84200 -7.55800 1.000 15.65198 83 LEU A N 1
ATOM 624 C CA A LEU A 1 83 ? 12.72100 9.60400 -8.76900 0.572 15.62552 83 LEU A CA 1
ATOM 625 C CA B LEU A 1 83 ? 12.70500 9.58300 -8.76800 0.428 15.57266 83 LEU A CA 1
ATOM 626 C C . LEU A 1 83 ? 13.63100 9.20100 -9.91500 1.000 15.41373 83 LEU A C 1
ATOM 627 O O . LEU A 1 83 ? 13.19300 9.10500 -11.06500 1.000 15.68897 83 LEU A O 1
ATOM 636 N N . ALA A 1 84 ? 14.91000 8.98000 -9.62400 1.000 14.83953 84 ALA A N 1
ATOM 637 C CA . ALA A 1 84 ? 15.82800 8.58300 -10.68400 1.000 16.05535 84 ALA A CA 1
ATOM 638 C C . ALA A 1 84 ? 15.42800 7.24100 -11.28000 1.000 15.89487 84 ALA A C 1
ATOM 639 O O . ALA A 1 84 ? 15.51100 7.04600 -12.49800 1.000 16.27650 84 ALA A O 1
ATOM 641 N N . ARG A 1 85 ? 14.96700 6.30600 -10.44100 1.000 15.64026 85 ARG A N 1
ATOM 642 C CA . ARG A 1 85 ? 14.47900 5.03600 -10.97200 1.000 17.13389 85 ARG A CA 1
ATOM 643 C C . ARG A 1 85 ? 13.23400 5.23600 -11.83000 1.000 16.56156 85 ARG A C 1
ATOM 644 O O . ARG A 1 85 ? 13.10400 4.61500 -12.89200 1.000 17.37000 85 ARG A O 1
ATOM 652 N N . ASP A 1 86 ? 12.30800 6.09300 -11.39400 1.000 15.68360 86 ASP A N 1
ATOM 653 C CA . ASP A 1 86 ? 11.14900 6.41300 -12.22500 1.000 14.58305 86 ASP A CA 1
ATOM 654 C C . ASP A 1 86 ? 11.58700 6.95400 -13.57900 1.000 15.06309 86 ASP A C 1
ATOM 655 O O . ASP A 1 86 ? 11.03100 6.58500 -14.62200 1.000 15.87715 86 ASP A O 1
ATOM 660 N N . LEU A 1 87 ? 12.56400 7.86400 -13.57100 1.000 14.70667 87 LEU A N 1
ATOM 661 C CA . LEU A 1 87 ? 12.99800 8.52100 -14.79900 1.000 15.29102 87 LEU A CA 1
ATOM 662 C C . LEU A 1 87 ? 13.74200 7.56600 -15.71600 1.000 15.49085 87 LEU A C 1
ATOM 663 O O . LEU A 1 87 ? 13.63100 7.68100 -16.94300 1.000 16.59235 87 LEU A O 1
ATOM 668 N N . ASP A 1 88 ? 14.50700 6.62600 -15.15500 1.000 17.00020 88 ASP A N 1
ATOM 669 C CA . ASP A 1 88 ? 15.09800 5.57900 -15.98300 1.000 19.36462 88 ASP A CA 1
ATOM 670 C C . ASP A 1 88 ? 14.02100 4.85200 -16.77600 1.000 20.02752 88 ASP A C 1
ATOM 671 O O . ASP A 1 88 ? 14.20900 4.53900 -17.96000 1.000 21.06523 88 ASP A O 1
ATOM 676 N N . LYS A 1 89 ? 12.88000 4.58000 -16.14200 1.000 19.79798 89 LYS A N 1
ATOM 677 C CA . LYS A 1 89 ? 11.78400 3.91400 -16.83800 1.000 20.61945 89 LYS A CA 1
ATOM 678 C C . LYS A 1 89 ? 11.09500 4.86200 -17.81200 1.000 20.73433 89 LYS A C 1
ATOM 679 O O . LYS A 1 89 ? 10.84500 4.50200 -18.96700 1.000 22.14134 89 LYS A O 1
ATOM 685 N N . LEU A 1 90 ? 10.76400 6.07500 -17.36000 1.000 20.04647 90 LEU A N 1
ATOM 686 C CA . LEU A 1 90 ? 10.03600 7.01200 -18.21400 1.000 19.49371 90 LEU A CA 1
ATOM 687 C C . LEU A 1 90 ? 10.82500 7.35500 -19.47100 1.000 20.62462 90 LEU A C 1
ATOM 688 O O . LEU A 1 90 ? 10.25300 7.46600 -20.56400 1.000 21.93439 90 LEU A O 1
ATOM 693 N N . ASN A 1 91 ? 12.13700 7.53800 -19.33700 1.000 22.22775 91 ASN A N 1
ATOM 694 C CA . ASN A 1 91 ? 12.98300 7.92600 -20.45800 1.000 23.88697 91 ASN A CA 1
ATOM 695 C C . ASN A 1 91 ? 13.55300 6.73900 -21.22400 1.000 26.53770 91 ASN A C 1
ATOM 696 O O . ASN A 1 91 ? 14.10900 6.93500 -22.31200 1.000 28.28586 91 ASN A O 1
ATOM 701 N N . GLY A 1 92 ? 13.41800 5.52000 -20.70300 1.000 27.54474 92 GLY A N 1
ATOM 702 C CA . GLY A 1 92 ? 13.89200 4.34600 -21.41000 1.000 28.93186 92 GLY A CA 1
ATOM 703 C C . GLY A 1 92 ? 15.38600 4.12300 -21.35900 1.000 31.06580 92 GLY A C 1
ATOM 704 O O . GLY A 1 92 ? 15.87600 3.17500 -21.98900 1.000 32.54580 92 GLY A O 1
ATOM 705 N N . SER A 1 93 ? 16.12600 4.97000 -20.65300 1.000 31.81322 93 SER A N 1
ATOM 706 C CA . SER A 1 93 ? 17.56500 4.82100 -20.48800 1.000 32.56031 93 SER A CA 1
ATOM 707 C C . SER A 1 93 ? 17.98800 5.72100 -19.33600 1.000 32.29631 93 SER A C 1
ATOM 708 O O . SER A 1 93 ? 17.18200 6.47500 -18.78500 1.000 31.52569 93 SER A O 1
ATOM 711 N N . SER A 1 94 ? 19.26800 5.64600 -18.98000 1.000 33.18684 94 SER A N 1
ATOM 712 C CA . SER A 1 94 ? 19.81200 6.45600 -17.89900 1.000 33.93941 94 SER A CA 1
ATOM 713 C C . SER A 1 94 ? 20.51200 7.71500 -18.39000 1.000 33.13977 94 SER A C 1
ATOM 714 O O . SER A 1 94 ? 21.06100 8.46000 -17.57300 1.000 33.54732 94 SER A O 1
ATOM 717 N N . GLU A 1 95 ? 20.50300 7.97600 -19.70000 1.000 33.13298 95 GLU A N 1
ATOM 718 C CA . GLU A 1 95 ? 21.26100 9.10600 -20.22700 1.000 33.45492 95 GLU A CA 1
ATOM 719 C C . GLU A 1 95 ? 20.75200 10.43900 -19.70200 1.000 30.20694 95 GLU A C 1
ATOM 720 O O . GLU A 1 95 ? 21.51300 11.41100 -19.64700 1.000 29.86493 95 GLU A O 1
ATOM 726 N N . TRP A 1 96 ? 19.47200 10.51300 -19.32500 1.000 26.95349 96 TRP A N 1
ATOM 727 C CA . TRP A 1 96 ? 18.90900 11.78300 -18.88400 1.000 25.14151 96 TRP A CA 1
ATOM 728 C C . TRP A 1 96 ? 19.70500 12.37400 -17.72500 1.000 26.35174 96 TRP A C 1
ATOM 729 O O . TRP A 1 96 ? 19.73900 13.59800 -17.55800 1.000 25.55700 96 TRP A O 1
ATOM 740 N N . ARG A 1 97 ? 20.35900 11.52300 -16.92800 1.000 27.94044 97 ARG A N 1
ATOM 741 C CA A ARG A 1 97 ? 21.04400 12.00500 -15.73400 0.506 29.52934 97 ARG A CA 1
ATOM 742 C CA B ARG A 1 97 ? 21.05900 11.99700 -15.73500 0.494 29.56961 97 ARG A CA 1
ATOM 743 C C . ARG A 1 97 ? 22.08400 13.06900 -16.07300 1.000 30.46855 97 ARG A C 1
ATOM 744 O O . ARG A 1 97 ? 22.26700 14.03000 -15.31500 1.000 31.74749 97 ARG A O 1
ATOM 759 N N . SER A 1 98 ? 22.77300 12.92000 -17.19800 1.000 30.63209 98 SER A N 1
ATOM 760 C CA . SER A 1 98 ? 23.81200 13.86200 -17.58800 1.000 30.85217 98 SER A CA 1
ATOM 761 C C . SER A 1 98 ? 23.35400 14.83100 -18.66700 1.000 29.00011 98 SER A C 1
ATOM 762 O 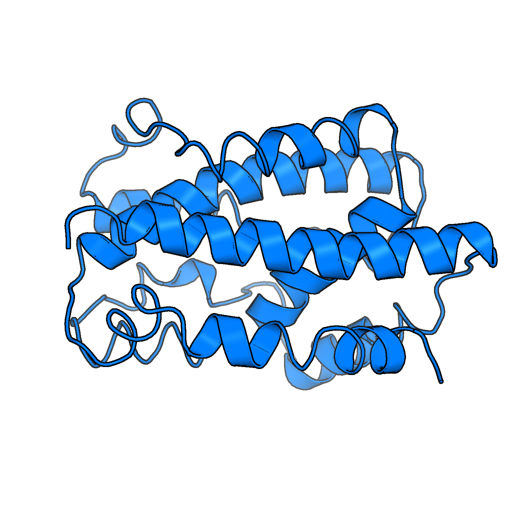O . SER A 1 98 ? 24.15800 15.64200 -19.13700 0.498 29.29254 98 SER A O 1
ATOM 765 N N . ARG A 1 99 ? 22.08500 14.77000 -19.06700 1.000 26.53544 99 ARG A N 1
ATOM 766 C CA . ARG A 1 99 ? 21.57800 15.59400 -20.15500 1.000 25.62344 99 ARG A CA 1
ATOM 767 C C . ARG A 1 99 ? 20.58000 16.65600 -19.72500 1.000 25.76129 99 ARG A C 1
ATOM 768 O O . ARG A 1 99 ? 20.51600 17.71200 -20.35500 1.000 27.42004 99 ARG A O 1
ATOM 776 N N . ILE A 1 100 ? 19.78800 16.41300 -18.68300 1.000 24.35069 100 ILE A N 1
ATOM 777 C CA . ILE A 1 100 ? 18.76700 17.38700 -18.32300 1.000 24.36706 100 ILE A CA 1
ATOM 778 C C . ILE A 1 100 ? 19.42500 18.64900 -17.78300 1.000 25.78103 100 ILE A C 1
ATOM 779 O O . ILE A 1 100 ? 20.54400 18.62500 -17.24600 1.000 26.47528 100 ILE A O 1
ATOM 784 N N . THR A 1 101 ? 18.73500 19.77000 -17.94200 1.000 26.65327 101 THR A N 1
ATOM 785 C C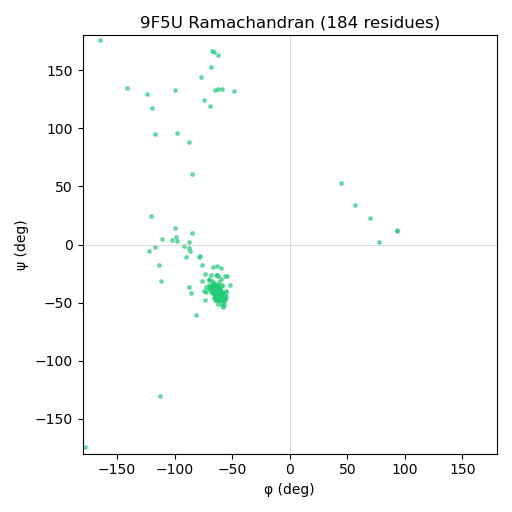A A THR A 1 101 ? 19.23000 21.05900 -17.49000 0.409 27.05728 101 THR A CA 1
ATOM 786 C CA B THR A 1 101 ? 19.23200 21.05700 -17.48600 0.591 27.52850 101 THR A CA 1
ATOM 787 C C . THR A 1 101 ? 18.16800 21.73300 -16.63500 1.000 25.35962 101 THR A C 1
ATOM 788 O O . THR A 1 101 ? 16.97600 21.68500 -16.95500 1.000 25.02228 101 THR A O 1
ATOM 795 N N . ALA A 1 102 ? 18.60500 22.34600 -15.54300 1.000 22.19904 102 ALA A N 1
ATOM 796 C CA . ALA A 1 102 ? 17.69200 23.07000 -14.67300 1.000 19.29954 102 ALA A CA 1
ATOM 797 C C . ALA A 1 102 ? 17.10100 24.26000 -15.41500 1.000 18.15935 102 ALA A C 1
ATOM 798 O O . ALA A 1 102 ? 17.82500 25.01700 -16.06900 1.000 19.14265 102 ALA A O 1
ATOM 800 N N . SER A 1 103 ? 15.78100 24.41600 -15.32200 1.000 16.85128 103 SER A N 1
ATOM 801 C CA . SER A 1 103 ? 15.13000 25.61200 -15.82100 1.000 16.90589 103 SER A CA 1
ATOM 802 C C . SER A 1 103 ? 15.54900 26.79200 -14.95900 1.000 17.29624 103 SER A C 1
ATOM 803 O O . SER A 1 103 ? 16.09700 26.61300 -13.87000 1.000 17.09807 103 SER A O 1
ATOM 806 N N . PRO A 1 104 ? 15.29200 28.02200 -15.40900 1.000 18.01939 104 PRO A N 1
ATOM 807 C CA . PRO A 1 104 ? 15.66100 29.17800 -14.57500 1.000 18.52258 104 PRO A CA 1
ATOM 808 C C . PRO A 1 104 ? 15.06400 29.13000 -13.18000 1.000 17.65845 104 PRO A C 1
ATOM 809 O O . PRO A 1 104 ? 15.74200 29.47300 -12.20300 1.000 17.08214 104 PRO A O 1
ATOM 813 N N . ALA A 1 105 ? 13.81000 28.69700 -13.05600 1.000 17.49983 105 ALA A N 1
ATOM 814 C CA . ALA A 1 105 ? 13.17300 28.59600 -11.74600 1.000 16.38414 105 ALA A CA 1
ATOM 815 C C . ALA A 1 105 ? 13.87500 27.56300 -10.87800 1.000 14.60333 105 ALA A C 1
ATOM 816 O O . ALA A 1 105 ? 14.04300 27.75900 -9.66600 1.000 14.57052 105 ALA A O 1
ATOM 818 N N . VAL A 1 106 ? 14.25500 26.43400 -11.47400 1.000 14.40700 106 VAL A N 1
ATOM 819 C CA . VAL A 1 106 ? 14.92800 25.39100 -10.71800 1.000 13.74290 106 VAL A CA 1
ATOM 820 C C . VAL A 1 106 ? 16.32700 25.83900 -10.31000 1.000 13.69537 106 VAL A C 1
ATOM 821 O O . VAL A 1 106 ? 16.79300 25.51400 -9.21400 1.000 12.89195 106 VAL A O 1
ATOM 825 N N . ILE A 1 107 ? 17.01600 26.59700 -11.16700 1.000 14.02940 107 ILE A N 1
ATOM 826 C CA . ILE A 1 107 ? 18.28700 27.18500 -10.75200 1.000 14.32654 107 ILE A CA 1
ATOM 827 C C . ILE A 1 107 ? 18.08800 28.01800 -9.49100 1.000 13.20411 107 ILE A C 1
ATOM 828 O O . ILE A 1 107 ? 18.86800 27.93100 -8.54000 1.000 13.41627 107 ILE A O 1
ATOM 833 N N . ASP A 1 108 ? 17.05000 28.85700 -9.47700 1.000 13.20801 108 ASP A N 1
ATOM 834 C CA A ASP A 1 108 ? 16.79800 29.71000 -8.31700 0.809 13.93301 108 ASP A CA 1
ATOM 835 C CA B ASP A 1 108 ? 16.78500 29.71200 -8.32500 0.191 13.33023 108 ASP A CA 1
ATOM 836 C C . ASP A 1 108 ? 16.50000 28.87800 -7.08100 1.000 12.73783 108 ASP A C 1
ATOM 837 O O . ASP A 1 108 ? 16.99300 29.17400 -5.98600 1.000 12.76165 108 ASP A O 1
ATOM 846 N N . TYR A 1 109 ? 15.66500 27.85600 -7.23800 1.000 12.19683 109 TYR A N 1
ATOM 847 C CA . TYR A 1 109 ? 15.26800 26.99800 -6.13400 1.000 11.85491 109 TYR A CA 1
ATOM 848 C C . TYR A 1 109 ? 16.47000 26.23100 -5.59700 1.000 11.92433 109 TYR A C 1
ATOM 849 O O . TYR A 1 109 ? 16.72700 26.21300 -4.38200 1.000 12.15433 109 TYR A O 1
ATOM 858 N N . VAL A 1 110 ? 17.24400 25.62600 -6.50100 1.000 12.09080 110 VAL A N 1
ATOM 859 C CA . VAL A 1 110 ? 18.45100 24.90300 -6.10400 1.000 12.46032 110 VAL A CA 1
ATOM 860 C C . VAL A 1 110 ? 19.43700 25.83800 -5.42000 1.000 12.24813 110 VAL A C 1
ATOM 861 O O . VAL A 1 110 ? 20.05700 25.47600 -4.41000 1.000 12.32332 110 VAL A O 1
ATOM 865 N N . ASN A 1 111 ? 19.61100 27.04900 -5.95600 1.000 12.20072 111 ASN A N 1
ATOM 866 C CA . ASN A 1 111 ? 20.52600 27.99100 -5.32400 1.000 12.79262 111 ASN A CA 1
ATOM 867 C C . ASN A 1 111 ? 20.11500 28.28300 -3.89100 1.000 12.27677 111 ASN A C 1
ATOM 868 O O . ASN A 1 111 ? 20.96900 28.35700 -3.00200 1.000 12.36512 111 ASN A O 1
ATOM 873 N N . ARG A 1 112 ? 18.81400 28.44100 -3.64000 1.000 11.92080 112 ARG A N 1
ATOM 874 C CA . ARG A 1 112 ? 18.37100 28.70400 -2.27700 1.000 11.67568 112 ARG A CA 1
ATOM 875 C C . ARG A 1 112 ? 18.61500 27.49800 -1.38600 1.000 11.12590 112 ARG A C 1
ATOM 876 O O . ARG A 1 112 ? 19.06100 27.64200 -0.24100 1.000 11.40877 112 ARG A O 1
ATOM 884 N N . LEU A 1 113 ? 18.33800 26.29800 -1.89400 1.000 10.89174 113 LEU A N 1
ATOM 885 C CA . LEU A 1 113 ? 18.57700 25.09200 -1.10900 1.000 11.21753 113 LEU A CA 1
ATOM 886 C C . LEU A 1 113 ? 20.05500 24.92300 -0.79300 1.000 11.69624 113 LEU A C 1
ATOM 887 O O . LEU A 1 113 ? 20.40500 24.47800 0.30300 1.000 12.00836 113 LEU A O 1
ATOM 892 N N . GLU A 1 114 ? 20.93700 25.29300 -1.72600 1.000 12.36848 114 GLU A N 1
ATOM 893 C CA . GLU A 1 114 ? 22.37200 25.23500 -1.45600 1.000 13.08724 114 GLU A CA 1
ATOM 894 C C . GLU A 1 114 ? 22.78100 26.26300 -0.41100 1.000 12.50292 114 GLU A C 1
ATOM 895 O O . GLU A 1 114 ? 23.65900 25.99200 0.41800 1.000 13.51798 114 GLU A O 1
ATOM 901 N N . GLU A 1 115 ? 22.17100 27.45100 -0.44000 1.000 12.54339 115 GLU A N 1
ATOM 902 C CA A GLU A 1 115 ? 22.41100 28.44000 0.61100 0.649 13.13906 115 GLU A CA 1
ATOM 903 C CA B GLU A 1 115 ? 22.42700 28.43100 0.60600 0.351 13.03162 115 GLU A CA 1
ATOM 904 C C . GLU A 1 115 ? 21.99600 27.89700 1.96900 1.000 12.69312 115 GLU A C 1
ATOM 905 O O . GLU A 1 115 ? 22.71000 28.06600 2.96400 1.000 13.23888 115 GLU A O 1
ATOM 916 N N . ILE A 1 116 ? 20.83200 27.25300 2.02900 1.000 11.87403 116 ILE A N 1
ATOM 917 C CA . ILE A 1 116 ? 20.35000 26.67600 3.27700 1.000 11.80071 116 ILE A CA 1
ATOM 918 C C . ILE A 1 116 ? 21.30200 25.59700 3.76000 1.000 12.03797 116 ILE A C 1
ATOM 919 O O . ILE A 1 116 ? 21.61100 25.51300 4.95000 1.000 12.22831 116 ILE A O 1
ATOM 924 N N . ARG A 1 117 ? 21.77300 24.75100 2.84400 1.000 11.22064 117 ARG A N 1
ATOM 925 C CA . ARG A 1 117 ? 22.77000 23.74100 3.18500 1.000 11.50569 117 ARG A CA 1
ATOM 926 C C . ARG A 1 117 ? 24.02300 24.38700 3.76400 1.000 12.25231 117 ARG A C 1
ATOM 927 O O . ARG A 1 117 ? 24.47900 24.03400 4.86100 1.000 13.06401 117 ARG A O 1
ATOM 935 N N . ASP A 1 118 ? 24.59400 25.34000 3.03200 1.000 12.63379 118 ASP A N 1
ATOM 936 C CA . ASP A 1 118 ? 25.88100 25.90400 3.41500 1.000 14.03817 118 ASP A CA 1
ATOM 937 C C . ASP A 1 118 ? 25.78400 26.75600 4.67300 1.000 13.73377 118 ASP A C 1
ATOM 938 O O . ASP A 1 118 ? 26.76200 26.85300 5.42300 1.000 15.79940 118 ASP A O 1
ATOM 943 N N . ASN A 1 119 ? 24.63800 27.38700 4.90800 1.000 13.41064 119 ASN A N 1
ATOM 944 C CA . ASN A 1 119 ? 24.39500 28.15500 6.12300 1.000 13.86568 119 ASN A CA 1
ATOM 945 C C . ASN A 1 119 ? 23.86000 27.28900 7.24900 1.000 13.60050 119 ASN A C 1
ATOM 946 O O . ASN A 1 119 ? 23.65700 27.79200 8.36000 1.000 14.28679 119 ASN A O 1
ATOM 951 N N . VAL A 1 120 ? 23.62500 26.00800 6.98500 1.000 13.30661 120 VAL A N 1
ATOM 952 C CA . VAL A 1 120 ? 23.01000 25.08700 7.93200 1.000 14.03188 120 VAL A CA 1
ATOM 953 C C . VAL A 1 120 ? 21.81300 25.76900 8.58600 1.000 13.70896 120 VAL A C 1
ATOM 954 O O . VAL A 1 120 ? 21.68900 25.82000 9.81400 1.000 13.83555 120 VAL A O 1
ATOM 958 N N . ASP A 1 121 ? 20.91100 26.28500 7.75800 1.000 13.02929 121 ASP A N 1
ATOM 959 C CA . ASP A 1 121 ? 19.77400 27.07800 8.21500 1.000 12.90230 121 ASP A CA 1
ATOM 960 C C . ASP A 1 121 ? 18.63400 26.11500 8.52400 1.000 12.43687 121 ASP A C 1
ATOM 961 O O . ASP A 1 121 ? 17.80600 25.80300 7.66700 1.000 12.47445 121 ASP A O 1
ATOM 966 N N . GLY A 1 122 ? 18.61100 25.61600 9.76200 1.000 12.87774 122 GLY A N 1
ATOM 967 C CA . GLY A 1 122 ? 17.65800 24.61200 10.17000 1.000 13.55782 122 GLY A CA 1
ATOM 968 C C . GLY A 1 122 ? 16.20900 25.00500 9.97300 1.000 12.27058 122 GLY A C 1
ATOM 969 O O . GLY A 1 122 ? 15.42400 24.26700 9.37000 1.000 12.14550 122 GLY A O 1
ATOM 970 N N . PRO A 1 123 ? 15.81700 26.17800 10.47700 1.000 12.55704 123 PRO A N 1
ATOM 971 C CA . PRO A 1 123 ? 14.41700 26.60200 10.30400 1.000 12.16988 123 PRO A CA 1
ATOM 972 C C . PRO A 1 123 ? 14.01200 26.71800 8.84100 1.000 12.00734 123 PRO A C 1
ATOM 973 O O . PRO A 1 123 ? 12.93000 26.26000 8.45700 1.000 11.64025 123 PRO A O 1
ATOM 977 N N . ALA A 1 124 ? 14.87300 27.29400 7.99800 1.000 11.12606 124 ALA A N 1
ATOM 978 C CA . ALA A 1 124 ? 14.55500 27.37100 6.57600 1.000 11.21561 124 ALA A CA 1
ATOM 979 C C . ALA A 1 124 ? 14.43400 25.98500 5.96600 1.000 10.76955 124 ALA A C 1
ATOM 980 O O . ALA A 1 124 ? 13.55000 25.73600 5.13200 1.000 11.15297 124 ALA A O 1
ATOM 982 N N . LEU A 1 125 ? 15.32500 25.07300 6.34400 1.000 10.95763 125 LEU A N 1
ATOM 983 C CA . LEU A 1 125 ? 15.25900 23.71900 5.81500 1.000 10.70001 125 LEU A CA 1
ATOM 984 C C . LEU A 1 125 ? 13.94600 23.04900 6.18800 1.000 10.86828 125 LEU A C 1
ATOM 985 O O . LEU A 1 125 ? 13.32100 22.39500 5.34600 1.000 10.56055 125 LEU A O 1
ATOM 990 N N . VAL A 1 126 ? 13.50400 23.21000 7.43700 1.000 11.52868 126 VAL A N 1
ATOM 991 C CA . VAL A 1 126 ? 12.25100 22.58800 7.84700 1.000 11.53577 126 VAL A CA 1
ATOM 992 C C . VAL A 1 126 ? 11.08800 23.10200 7.00900 1.000 10.75772 126 VAL A C 1
ATOM 993 O O . VAL A 1 126 ? 10.18700 22.33900 6.65200 1.000 11.22185 126 VAL A O 1
ATOM 997 N N . ALA A 1 127 ? 11.08000 24.39800 6.69700 1.000 10.30763 127 ALA A N 1
ATOM 998 C CA . ALA A 1 127 ? 10.03000 24.93500 5.83700 1.000 10.58531 127 ALA A CA 1
ATOM 999 C C . ALA A 1 127 ? 9.99800 24.21600 4.49100 1.000 9.88797 127 ALA A C 1
ATOM 1000 O O . ALA A 1 127 ? 8.92800 23.83400 4.00800 1.000 10.66243 127 ALA A O 1
ATOM 1002 N N . HIS A 1 128 ? 11.16600 24.04700 3.85400 1.000 9.82259 128 HIS A N 1
ATOM 1003 C CA . HIS A 1 128 ? 11.21500 23.36200 2.56000 1.000 9.64357 128 HIS A CA 1
ATOM 1004 C C . HIS A 1 128 ? 10.82400 21.90600 2.67800 1.000 9.95626 128 HIS A C 1
ATOM 1005 O O . HIS A 1 128 ? 10.24500 21.34100 1.74100 1.000 10.58759 128 HIS A O 1
ATOM 1012 N N . HIS A 1 129 ? 11.17100 21.29200 3.81000 1.000 9.88513 129 HIS A N 1
ATOM 1013 C CA . HIS A 1 129 ? 10.85000 19.89900 4.08400 1.000 10.38965 129 HIS A CA 1
ATOM 1014 C C . HIS A 1 129 ? 9.34200 19.71500 4.18600 1.000 10.66463 129 HIS A C 1
ATOM 1015 O O . HIS A 1 129 ? 8.76900 18.79300 3.58600 1.000 11.48885 129 HIS A O 1
ATOM 1022 N N . TYR A 1 130 ? 8.67800 20.61600 4.91200 1.000 11.00723 130 TYR A N 1
ATOM 1023 C CA . TYR A 1 130 ? 7.22300 20.61100 4.98900 1.000 11.22618 130 TYR A CA 1
ATOM 1024 C C . TYR A 1 130 ? 6.60100 20.76800 3.60200 1.000 10.70264 130 TYR A C 1
ATOM 1025 O O . TYR A 1 130 ? 5.73500 19.98300 3.20400 1.000 10.91948 130 TYR A O 1
ATOM 1034 N N . VAL A 1 131 ? 7.03200 21.79100 2.85900 1.000 10.49703 131 VAL A N 1
ATOM 1035 C CA . VAL A 1 131 ? 6.39200 22.12100 1.59200 1.000 10.93174 131 VAL A CA 1
ATOM 1036 C C . VAL A 1 131 ? 6.48800 20.96400 0.61600 1.000 10.59741 131 VAL A C 1
ATOM 1037 O O . VAL A 1 131 ? 5.50900 20.64200 -0.06400 1.000 11.07676 131 VAL A O 1
ATOM 1041 N N . ARG A 1 132 ? 7.65800 20.32200 0.52400 1.000 10.39523 132 ARG A N 1
ATOM 1042 C CA . ARG A 1 132 ? 7.77500 19.18300 -0.38100 1.000 10.01080 132 ARG A CA 1
ATOM 1043 C C . ARG A 1 132 ? 7.22800 17.89700 0.22800 1.000 10.92727 132 ARG A C 1
ATOM 1044 O O . ARG A 1 132 ? 6.29400 17.30300 -0.32000 1.000 11.47284 132 ARG A O 1
ATOM 1052 N N . TYR A 1 133 ? 7.79500 17.43600 1.34900 1.000 10.96802 133 TYR A N 1
ATOM 1053 C CA . TYR A 1 133 ? 7.47300 16.07800 1.78600 1.000 11.42723 133 TYR A CA 1
ATOM 1054 C C . TYR A 1 133 ? 6.06600 15.95800 2.35100 1.000 11.53785 133 TYR A C 1
ATOM 1055 O O . TYR A 1 133 ? 5.40500 14.94400 2.12400 1.000 12.28170 133 TYR A O 1
ATOM 1064 N N . LEU A 1 134 ? 5.60200 16.93500 3.13700 1.000 12.10540 134 LEU A N 1
ATOM 1065 C CA . LEU A 1 134 ? 4.23500 16.78100 3.61700 1.000 12.55976 134 LEU A CA 1
ATOM 1066 C C . LEU A 1 134 ? 3.24900 16.87600 2.46500 1.000 13.20110 134 LEU A C 1
ATOM 1067 O O . LEU A 1 134 ? 2.23400 16.18100 2.47000 1.000 13.71498 134 LEU A O 1
ATOM 1072 N N . GLY A 1 135 ? 3.55100 17.69700 1.45500 1.000 13.19059 135 GLY A N 1
ATOM 1073 C CA . GLY A 1 135 ? 2.72300 17.70900 0.26200 1.000 13.51493 135 GLY A CA 1
ATOM 1074 C C . GLY A 1 135 ? 2.76300 16.38500 -0.48000 1.000 12.97729 135 GLY A C 1
ATOM 1075 O O . GLY A 1 135 ? 1.73800 15.90800 -0.97400 1.000 14.51800 135 GLY A O 1
ATOM 1076 N N . ASP A 1 136 ? 3.94600 15.77000 -0.56900 1.000 12.64234 136 ASP A N 1
ATOM 1077 C CA . ASP A 1 136 ? 4.04300 14.46700 -1.22200 1.000 12.53008 136 ASP A CA 1
ATOM 1078 C C . ASP A 1 136 ? 3.24700 13.42600 -0.44900 1.000 13.38961 136 ASP A C 1
ATOM 1079 O O . ASP A 1 136 ? 2.49500 12.64300 -1.03000 1.000 13.97042 136 ASP A O 1
ATOM 1084 N N . LEU A 1 137 ? 3.42700 13.38700 0.87400 1.000 13.69082 137 LEU A N 1
ATOM 1085 C CA . LEU A 1 137 ? 2.72400 12.41400 1.70600 1.000 14.28810 137 LEU A CA 1
ATOM 1086 C C . LEU A 1 137 ? 1.22100 12.60900 1.61900 1.000 14.65366 137 LEU A C 1
ATOM 1087 O O . LEU A 1 137 ? 0.46000 11.63700 1.63700 1.000 15.97864 137 LEU A O 1
ATOM 1092 N N . SER A 1 138 ? 0.77500 13.85800 1.54100 1.000 15.02632 138 SER A N 1
ATOM 1093 C CA . SER A 1 138 ? -0.63900 14.19200 1.64700 1.000 16.05018 138 SER A CA 1
ATOM 1094 C C . SER A 1 138 ? -1.36900 14.13400 0.31500 1.000 16.00042 138 SER A C 1
ATOM 1095 O O . SER A 1 138 ? -2.53900 13.74100 0.27700 1.000 18.21347 138 SER A O 1
ATOM 1098 N N . GLY A 1 139 ? -0.70800 14.53100 -0.77200 1.000 14.25441 139 GLY A N 1
ATOM 1099 C CA . GLY A 1 139 ? -1.37400 14.63700 -2.05500 1.000 15.27809 139 GLY A CA 1
ATOM 1100 C C . GLY A 1 139 ? -0.77700 13.80700 -3.17300 1.000 15.28631 139 GLY A C 1
ATOM 1101 O O . GLY A 1 139 ? -1.33300 13.76000 -4.27200 1.000 15.10270 139 GLY A O 1
ATOM 1102 N N . GLY A 1 140 ? 0.35100 13.14700 -2.92900 1.000 15.53822 140 GLY A N 1
ATOM 1103 C CA . GLY A 1 140 ? 1.03700 12.46700 -4.01600 1.000 16.78167 140 GLY A CA 1
ATOM 1104 C C . GLY A 1 140 ? 0.19500 11.38200 -4.65600 1.000 17.26771 140 GLY A C 1
ATOM 1105 O O . GLY A 1 140 ? 0.24000 11.18500 -5.87200 1.000 17.68672 140 GLY A O 1
ATOM 1106 N N . GLN A 1 141 ? -0.58800 10.66500 -3.85300 1.000 16.86051 141 GLN A N 1
ATOM 1107 C CA A GLN A 1 141 ? -1.40800 9.59800 -4.40300 0.586 16.84693 141 GLN A CA 1
ATOM 1108 C CA B GLN A 1 141 ? -1.42700 9.59800 -4.39400 0.414 17.14140 141 GLN A CA 1
ATOM 1109 C C . GLN A 1 141 ? -2.40400 10.13700 -5.42600 1.000 15.57751 141 GLN A C 1
ATOM 1110 O O . GLN A 1 141 ? -2.68500 9.47900 -6.43600 1.000 14.96436 141 GLN A O 1
ATOM 1121 N N . VAL A 1 142 ? -2.94700 11.33000 -5.18400 1.000 14.63377 142 VAL A N 1
ATOM 1122 C CA . VAL A 1 142 ? -3.89500 11.92800 -6.12000 1.000 14.92763 142 VAL A CA 1
ATOM 1123 C C . VAL A 1 142 ? -3.21000 12.21200 -7.44900 1.000 14.17567 142 VAL A C 1
ATOM 1124 O O . VAL A 1 142 ? -3.73200 11.89600 -8.52500 1.000 14.42958 142 VAL A O 1
ATOM 1128 N N . ILE A 1 143 ? -2.02600 12.82200 -7.38700 1.000 14.08954 143 ILE A N 1
ATOM 1129 C CA A ILE A 1 143 ? -1.30200 13.16400 -8.60500 0.715 14.73654 143 ILE A CA 1
ATOM 1130 C CA B ILE A 1 143 ? -1.28800 13.16400 -8.60000 0.285 14.55143 143 ILE A CA 1
ATOM 1131 C C . ILE A 1 143 ? -0.93900 11.90500 -9.37900 1.000 14.41260 143 ILE A C 1
ATOM 1132 O O . ILE A 1 143 ? -1.13800 11.82400 -10.60200 1.000 14.70185 143 ILE A O 1
ATOM 1141 N N . ALA A 1 144 ? -0.40100 10.90200 -8.68100 1.000 13.72424 144 ALA A N 1
ATOM 1142 C CA . ALA A 1 144 ? -0.02100 9.66600 -9.34900 1.000 14.45778 144 ALA A CA 1
ATOM 1143 C C . ALA A 1 144 ? -1.21500 9.03300 -10.04000 1.000 13.84516 144 ALA A C 1
ATOM 1144 O O . ALA A 1 144 ? -1.10600 8.56100 -11.17900 1.000 14.22368 144 ALA A O 1
ATOM 1146 N N . ARG A 1 145 ? -2.36600 9.01900 -9.37400 1.000 13.65563 145 ARG A N 1
ATOM 1147 C CA A ARG A 1 145 ? -3.53600 8.38300 -9.96400 0.533 13.87485 145 ARG A CA 1
ATOM 1148 C CA B ARG A 1 145 ? -3.55700 8.40300 -9.94700 0.467 13.45317 145 ARG A CA 1
ATOM 1149 C C . ARG A 1 145 ? -3.96600 9.09900 -11.23100 1.000 13.81047 145 ARG A C 1
ATOM 1150 O O . ARG A 1 145 ? -4.39000 8.45700 -12.20000 1.000 14.46318 145 ARG A O 1
ATOM 1165 N N A MET A 1 146 ? -3.84300 10.42800 -11.26400 0.660 14.18798 146 MET A N 1
ATOM 1166 N N B MET A 1 146 ? -3.86700 10.43300 -11.25600 0.340 13.62258 146 MET A N 1
ATOM 1167 C CA A MET A 1 146 ? -4.21900 11.15300 -12.47000 0.660 14.83609 146 MET A CA 1
ATOM 1168 C CA B MET A 1 146 ? -4.20100 11.17500 -12.46400 0.340 13.59061 146 MET A CA 1
ATOM 1169 C C A MET A 1 146 ? -3.27100 10.86800 -13.62700 0.660 14.36440 146 MET A C 1
ATOM 1170 C C B MET A 1 146 ? -3.28500 10.78700 -13.61500 0.340 13.50693 146 MET A C 1
ATOM 1171 O O A MET A 1 146 ? -3.70000 10.86200 -14.78700 0.660 14.10560 146 MET A O 1
ATOM 1172 O O B MET A 1 146 ? -3.74200 10.61700 -14.75200 0.340 13.24768 146 MET A O 1
ATOM 1181 N N . MET A 1 147 ? -1.98800 10.63700 -13.33900 1.000 13.40160 147 MET A N 1
ATOM 1182 C CA . MET A 1 147 ? -1.05400 10.26200 -14.39700 1.000 13.26275 147 MET A CA 1
ATOM 1183 C C . MET A 1 147 ? -1.35000 8.86400 -14.91700 1.000 14.36168 147 MET A C 1
ATOM 1184 O O . MET A 1 147 ? -1.26300 8.61100 -16.12800 1.000 14.44806 147 MET A O 1
ATOM 1189 N N . GLN A 1 148 ? -1.67900 7.94200 -14.01600 1.000 14.81948 148 GLN A N 1
ATOM 1190 C CA A GLN A 1 148 ? -2.06200 6.59800 -14.43100 0.333 16.43325 148 GLN A CA 1
ATOM 1191 C CA B GLN A 1 148 ? -2.05900 6.60000 -14.42700 0.667 16.76568 148 GLN A CA 1
ATOM 1192 C C . GLN A 1 148 ? -3.31100 6.63400 -15.29400 1.000 16.80471 148 GLN A C 1
ATOM 1193 O O . GLN A 1 148 ? -3.35500 6.03000 -16.37000 1.000 17.83440 148 GLN A O 1
ATOM 1204 N N . ARG A 1 149 ? -4.34200 7.34400 -14.84000 1.000 16.80553 149 ARG A N 1
ATOM 1205 C CA A ARG A 1 149 ? -5.64100 7.31600 -15.51400 0.619 17.63842 149 ARG A CA 1
ATOM 1206 C CA B ARG A 1 149 ? -5.61200 7.26600 -15.54400 0.381 17.51233 149 ARG A CA 1
ATOM 1207 C C . ARG A 1 149 ? -5.58600 8.02800 -16.86200 1.000 17.00361 149 ARG A C 1
ATOM 1208 O O . ARG A 1 149 ? -6.02700 7.49700 -17.88700 1.000 19.20382 149 ARG A O 1
ATOM 1223 N N . HIS A 1 150 ? -5.05100 9.25000 -16.87900 1.000 14.91267 150 HIS A N 1
ATOM 1224 C CA . HIS A 1 150 ? -5.09200 10.02700 -18.11500 1.000 14.36894 150 HIS A CA 1
ATOM 1225 C C . HIS A 1 150 ? -4.09200 9.51600 -19.13200 1.000 14.33627 150 HIS A C 1
ATOM 1226 O O . HIS A 1 150 ? -4.38100 9.50000 -20.33200 1.000 15.10532 150 HIS A O 1
ATOM 1233 N N . TYR A 1 151 ? -2.89700 9.13700 -18.68700 1.000 13.76149 151 TYR A N 1
ATOM 1234 C CA . TYR A 1 151 ? -1.78700 8.91500 -19.60100 1.000 14.26646 151 TYR A CA 1
ATOM 1235 C C . TYR A 1 151 ? -1.27800 7.48300 -19.62100 1.000 15.73464 151 TYR A C 1
ATOM 1236 O O . TYR A 1 151 ? -0.36700 7.17400 -20.40300 1.000 17.29561 151 TYR A O 1
ATOM 1245 N N . GLY A 1 152 ? -1.83600 6.60100 -18.79500 1.000 15.14623 152 GLY A N 1
ATOM 1246 C CA . GLY A 1 152 ? -1.37800 5.22900 -18.77900 1.000 16.51792 152 GLY A CA 1
ATOM 1247 C C . GLY A 1 152 ? 0.01000 5.03600 -18.21500 1.000 16.78890 152 GLY A C 1
ATOM 1248 O O . GLY A 1 152 ? 0.65600 4.03300 -18.52900 1.000 18.59450 152 GLY A O 1
ATOM 1249 N N . VAL A 1 153 ? 0.49800 5.96800 -17.39000 1.000 15.60890 153 VAL A N 1
ATOM 1250 C CA . VAL A 1 153 ? 1.80000 5.77100 -16.76800 1.000 16.43744 153 VAL A CA 1
ATOM 1251 C C . VAL A 1 153 ? 1.75000 4.53700 -15.87900 1.000 19.14390 153 VAL A C 1
ATOM 1252 O O . VAL A 1 153 ? 0.80500 4.34200 -15.10600 1.000 20.38149 153 VAL A O 1
ATOM 1256 N N . ASP A 1 154 ? 2.74700 3.70800 -15.98700 1.000 21.01808 154 ASP A N 1
ATOM 1257 C CA . ASP A 1 154 ? 2.70100 2.50200 -15.17700 1.000 23.21706 154 ASP A CA 1
ATOM 1258 C C . ASP A 1 154 ? 3.06400 2.81900 -13.72600 1.000 22.24603 154 ASP A C 1
ATOM 1259 O O . ASP A 1 154 ? 3.91500 3.67900 -13.47400 1.000 20.62031 154 ASP A O 1
ATOM 1264 N N . PRO A 1 155 ? 2.42500 2.15100 -12.75400 1.000 23.49206 155 PRO A N 1
ATOM 1265 C CA . PRO A 1 155 ? 2.77200 2.40600 -11.34700 1.000 23.73211 155 PRO A CA 1
ATOM 1266 C C . PRO A 1 155 ? 4.24300 2.22900 -11.05000 1.000 23.39028 155 PRO A C 1
ATOM 1267 O O . PRO A 1 155 ? 4.75300 2.86200 -10.12000 1.000 23.61836 155 PRO A O 1
ATOM 1271 N N . GLU A 1 156 ? 4.94700 1.39200 -11.81100 1.000 23.85974 156 GLU A N 1
ATOM 1272 C CA . GLU A 1 156 ? 6.37200 1.21400 -11.56600 1.000 25.13796 156 GLU A CA 1
ATOM 1273 C C . GLU A 1 156 ? 7.18400 2.46800 -11.86300 1.000 24.06879 156 GLU A C 1
ATOM 1274 O O . GLU A 1 156 ? 8.31600 2.57900 -11.37800 1.000 25.96397 156 GLU A O 1
ATOM 1280 N N . ALA A 1 157 ? 6.64100 3.40200 -12.65000 1.000 20.85274 157 ALA A N 1
ATOM 1281 C CA . ALA A 1 157 ? 7.28000 4.68100 -12.93400 1.000 19.25147 157 ALA A CA 1
ATOM 1282 C C . ALA A 1 157 ? 6.70900 5.80600 -12.08500 1.000 17.22720 157 ALA A C 1
ATOM 1283 O O . ALA A 1 157 ?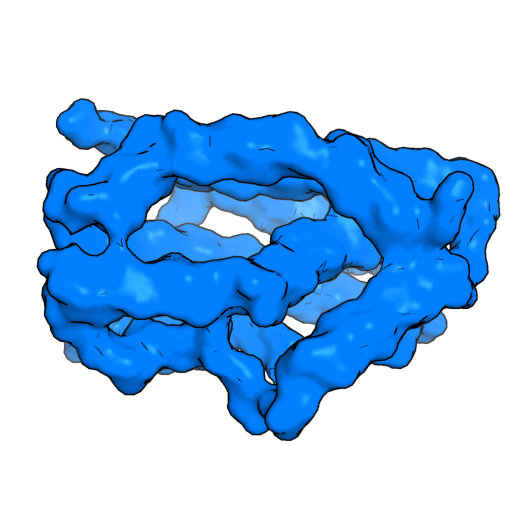 6.95000 6.98400 -12.37300 1.000 17.33658 157 ALA A O 1
ATOM 1285 N N . LEU A 1 158 ? 5.95500 5.45900 -11.04400 1.000 16.33495 158 LEU A N 1
ATOM 1286 C CA . LEU A 1 158 ? 5.34400 6.41600 -10.13500 1.000 15.13692 158 LEU A CA 1
ATOM 1287 C C . LEU A 1 158 ? 5.82100 6.18900 -8.70500 1.000 15.39038 158 LEU A C 1
ATOM 1288 O O . LEU A 1 158 ? 5.12700 6.54900 -7.74400 1.000 15.74150 158 LEU A O 1
ATOM 1293 N N . GLY A 1 159 ? 7.00200 5.58800 -8.55500 1.000 15.52141 159 GLY A N 1
ATOM 1294 C CA . GLY A 1 159 ? 7.52200 5.30300 -7.22900 1.000 15.34768 159 GLY A CA 1
ATOM 1295 C C . GLY A 1 159 ? 7.70300 6.54800 -6.38600 1.000 14.91724 159 GLY A C 1
ATOM 1296 O O . GLY A 1 159 ? 7.61900 6.49100 -5.15800 1.000 15.51682 159 GLY A O 1
ATOM 1297 N N . PHE A 1 160 ? 7.97000 7.68200 -7.02800 1.000 13.61018 160 PHE A N 1
ATOM 1298 C CA . PHE A 1 160 ? 8.11900 8.93600 -6.30700 1.000 12.92178 160 PHE A CA 1
ATOM 1299 C C . PHE A 1 160 ? 6.93800 9.19200 -5.39000 1.000 13.17802 160 PHE A C 1
ATOM 1300 O O . PHE A 1 160 ? 7.10400 9.76600 -4.30700 1.000 13.85937 160 PHE A O 1
ATOM 1308 N N . TYR A 1 161 ? 5.74300 8.78300 -5.80300 1.000 13.60830 161 TYR A N 1
ATOM 1309 C CA . TYR A 1 161 ? 4.51500 9.09400 -5.08700 1.000 15.54385 161 TYR A CA 1
ATOM 1310 C C . TYR A 1 161 ? 4.17500 8.08800 -3.99700 1.000 18.15161 161 TYR A C 1
ATOM 1311 O O . TYR A 1 161 ? 3.12800 8.23100 -3.35500 1.000 20.41664 161 TYR A O 1
ATOM 1320 N N . HIS A 1 162 ? 5.02600 7.08900 -3.77500 1.000 18.43106 162 HIS A N 1
ATOM 1321 C CA . HIS A 1 162 ? 4.81200 6.06500 -2.76100 1.000 20.57974 162 HIS A CA 1
ATOM 1322 C C . HIS A 1 162 ? 6.00500 6.03700 -1.82000 1.000 19.99266 162 HIS A C 1
ATOM 1323 O O . HIS A 1 162 ? 7.15200 5.94900 -2.26500 1.000 20.17738 162 HIS A O 1
ATOM 1330 N N . PHE A 1 163 ? 5.73500 6.09100 -0.52200 1.000 20.36821 163 PHE A N 1
ATOM 1331 C CA . PHE A 1 163 ? 6.78300 6.06000 0.49500 1.000 20.95867 163 PHE A CA 1
ATOM 1332 C C . PHE A 1 163 ? 6.91100 4.63300 1.02900 1.000 23.50896 163 PHE A C 1
ATOM 1333 O O . PHE A 1 163 ? 6.17100 4.22800 1.92900 1.000 24.44990 163 PHE A O 1
ATOM 1341 N N . GLU A 1 164 ? 7.86100 3.87500 0.45800 1.000 25.73510 164 GLU A N 1
ATOM 1342 C CA . GLU A 1 164 ? 8.03100 2.46200 0.80000 1.000 28.91750 164 GLU A CA 1
ATOM 1343 C C . GLU A 1 164 ? 8.31800 2.25900 2.27800 1.000 29.71175 164 GLU A C 1
ATOM 1344 O O . GLU A 1 164 ? 7.92400 1.23600 2.85300 1.000 31.22378 164 GLU A O 1
ATOM 1350 N N . GLY A 1 165 ? 9.03900 3.18200 2.89700 1.000 29.29620 165 GLY A N 1
ATOM 1351 C CA . GLY A 1 165 ? 9.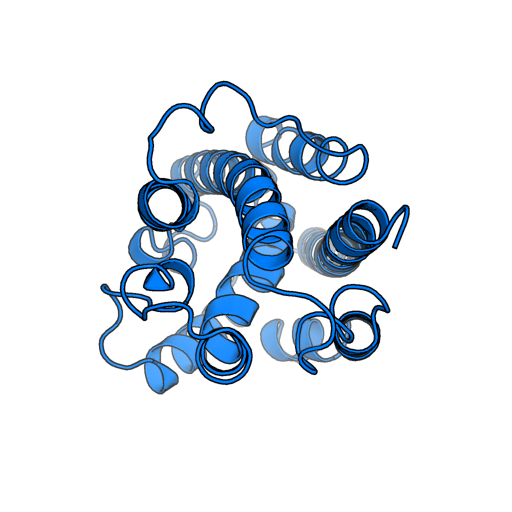41900 2.97500 4.27300 1.000 30.54487 165 GLY A CA 1
ATOM 1352 C C . GLY A 1 165 ? 8.39600 3.38500 5.30200 1.000 31.85026 165 GLY A C 1
ATOM 1353 O O . GLY A 1 165 ? 8.71800 3.41100 6.49100 1.000 33.28087 165 GLY A O 1
ATOM 1354 N N . ILE A 1 166 ? 7.17000 3.70700 4.89600 1.000 30.88914 166 ILE A N 1
ATOM 1355 C CA . ILE A 1 166 ? 6.14200 4.20500 5.80600 1.000 30.38196 166 ILE A CA 1
ATOM 1356 C C . ILE A 1 166 ? 4.96100 3.24700 5.76900 1.000 31.73629 166 ILE A C 1
ATOM 1357 O O . ILE A 1 166 ? 4.31700 3.08700 4.72500 1.000 32.56310 166 ILE A O 1
ATOM 1362 N N . ALA A 1 167 ? 4.66800 2.62300 6.91400 1.000 32.46509 167 ALA A N 1
ATOM 1363 C CA . ALA A 1 167 ? 3.62400 1.60400 6.94700 1.000 33.38909 167 ALA A CA 1
ATOM 1364 C C . ALA A 1 167 ? 2.23500 2.20300 7.14400 0.537 33.80005 167 ALA A C 1
ATOM 1365 O O . ALA A 1 167 ? 1.27600 1.77300 6.49100 0.613 34.61244 167 ALA A O 1
ATOM 1367 N N . LYS A 1 168 ? 2.10200 3.18900 8.03100 1.000 32.91816 168 LYS A N 1
ATOM 1368 C CA . LYS A 1 168 ? 0.80500 3.77600 8.36800 1.000 31.98961 168 LYS A CA 1
ATOM 1369 C C . LYS A 1 168 ? 0.83900 5.24400 7.96400 1.000 30.17543 168 LYS A C 1
ATOM 1370 O O . LYS A 1 168 ? 1.28700 6.09500 8.73600 1.000 30.02647 168 LYS A O 1
ATOM 1376 N N . LEU A 1 169 ? 0.33700 5.53900 6.76700 1.000 28.28660 169 LEU A N 1
ATOM 1377 C CA . LEU A 1 169 ? 0.49800 6.87200 6.19500 1.000 27.07125 169 LEU A CA 1
ATOM 1378 C C . LEU A 1 169 ? -0.26100 7.92600 6.99700 1.000 26.20591 169 LEU A C 1
ATOM 1379 O O . LEU A 1 169 ? 0.28100 8.99400 7.30300 1.000 25.83670 169 LEU A O 1
ATOM 1384 N N . LYS A 1 170 ? -1.51500 7.64300 7.35900 1.000 26.88722 170 LYS A N 1
ATOM 1385 C CA . LYS A 1 170 ? -2.27900 8.62200 8.12700 1.000 27.17293 170 LYS A CA 1
ATOM 1386 C C . LYS A 1 170 ? -1.62800 8.88400 9.47900 1.000 25.79880 170 LYS A C 1
ATOM 1387 O O . LYS A 1 170 ? -1.55400 10.03200 9.93400 1.000 26.68336 170 LYS A O 1
ATOM 1393 N N . VAL A 1 171 ? -1.12800 7.83200 10.12800 1.000 24.46118 171 VAL A N 1
ATOM 1394 C CA . VAL A 1 171 ? -0.44400 8.00400 11.40600 1.000 23.45742 171 VAL A CA 1
ATOM 1395 C C . VAL A 1 171 ? 0.83900 8.80100 11.22200 1.000 21.74194 171 VAL A C 1
ATOM 1396 O O . VAL A 1 171 ? 1.16700 9.67700 12.03100 1.000 22.17297 171 VAL A O 1
ATOM 1400 N N . TYR A 1 172 ? 1.58800 8.50500 10.16100 1.000 20.33119 172 TYR A N 1
ATOM 1401 C CA . TYR A 1 172 ? 2.84000 9.20800 9.92100 1.000 20.07741 172 TYR A CA 1
ATOM 1402 C C . TYR A 1 172 ? 2.60400 10.69900 9.73200 1.000 19.15666 172 TYR A C 1
ATOM 1403 O O . TYR A 1 172 ? 3.36400 11.53000 10.24800 1.000 18.43405 172 TYR A O 1
ATOM 1412 N N . LYS A 1 173 ? 1.56700 11.05700 8.97000 1.000 19.34091 173 LYS A N 1
ATOM 1413 C CA . LYS A 1 173 ? 1.25900 12.46700 8.76200 1.000 20.36380 173 LYS A CA 1
ATOM 1414 C C . LYS A 1 173 ? 0.88300 13.14900 10.07400 1.000 20.03988 173 LYS A C 1
ATOM 1415 O O . LYS A 1 173 ? 1.31000 14.27900 10.33600 1.000 20.07799 173 LYS A O 1
ATOM 1421 N N . ASP A 1 174 ? 0.08500 12.47800 10.91000 1.000 20.96308 174 ASP A N 1
ATOM 1422 C CA . ASP A 1 174 ? -0.22900 13.01100 12.23500 1.000 22.65048 174 ASP A CA 1
ATOM 1423 C C . ASP A 1 174 ? 1.03900 13.24500 13.04500 1.000 21.76855 174 ASP A C 1
ATOM 1424 O O . ASP A 1 174 ? 1.21500 14.30300 13.66600 1.000 21.32089 174 ASP A O 1
ATOM 1429 N N . GLU A 1 175 ? 1.93100 12.25300 13.06800 1.000 21.54594 175 GLU A N 1
ATOM 1430 C CA . GLU A 1 175 ? 3.15700 12.38900 13.84200 1.000 21.43900 175 GLU A CA 1
ATOM 1431 C C . GLU A 1 175 ? 4.06500 13.47000 13.27000 1.000 20.02014 175 GLU A C 1
ATOM 1432 O O . GLU A 1 175 ? 4.74800 14.16500 14.02900 1.000 20.05403 175 GLU A O 1
ATOM 1438 N N . TYR A 1 176 ? 4.07800 13.63400 11.94400 1.000 18.86223 176 TYR A N 1
ATOM 1439 C CA . TYR A 1 176 ? 4.87300 14.69500 11.33000 1.000 17.29335 176 TYR A CA 1
ATOM 1440 C C . TYR A 1 176 ? 4.38900 16.06400 11.79700 1.000 17.10075 176 TYR A C 1
ATOM 1441 O O . TYR A 1 176 ? 5.18700 16.92100 12.19800 1.000 16.95187 176 TYR A O 1
ATOM 1450 N N . ARG A 1 177 ? 3.07200 16.28300 11.76100 1.000 17.89929 177 ARG A N 1
ATOM 1451 C CA . ARG A 1 177 ? 2.53200 17.56400 12.20500 1.000 19.22792 177 ARG A CA 1
ATOM 1452 C C . ARG A 1 177 ? 2.83800 17.80600 13.67600 1.000 19.52915 177 ARG A C 1
ATOM 1453 O O . ARG A 1 177 ? 3.13000 18.93700 14.08100 1.000 19.18004 177 ARG A O 1
ATOM 1461 N N A GLU A 1 178 ? 2.78300 16.75500 14.49400 0.676 20.36185 178 GLU A N 1
ATOM 1462 N N B GLU A 1 178 ? 2.78500 16.75500 14.49400 0.324 19.66367 178 GLU A N 1
ATOM 1463 C CA A GLU A 1 178 ? 3.11400 16.92800 15.90100 0.676 21.23267 178 GLU A CA 1
ATOM 1464 C CA B GLU A 1 178 ? 3.11300 16.92300 15.90400 0.324 19.86969 178 GLU A CA 1
ATOM 1465 C C A GLU A 1 178 ? 4.58600 17.28100 16.07900 0.676 20.25565 178 GLU A C 1
ATOM 1466 C C B GLU A 1 178 ? 4.58800 17.24300 16.10600 0.324 19.48954 178 GLU A C 1
ATOM 1467 O O A GLU A 1 178 ? 4.93200 18.10600 16.93300 0.676 20.43611 178 GLU A O 1
ATOM 1468 O O B GLU A 1 178 ? 4.93500 18.00400 17.01600 0.324 19.63344 178 GLU A O 1
ATOM 1479 N N . LYS A 1 179 ? 5.46800 16.68700 15.26900 1.000 18.90553 179 LYS A N 1
ATOM 1480 C CA . LYS A 1 179 ? 6.87700 17.06000 15.34600 1.000 18.49738 179 LYS A CA 1
ATOM 1481 C C . LYS A 1 179 ? 7.06800 18.53100 15.00200 1.000 17.37196 179 LYS A C 1
ATOM 1482 O O . LYS A 1 179 ? 7.88500 19.22300 15.62300 1.000 17.56266 179 LYS A O 1
ATOM 1488 N N . LEU A 1 180 ? 6.32000 19.03300 14.01600 1.000 17.11914 180 LEU A N 1
ATOM 1489 C CA . LEU A 1 180 ? 6.37700 20.45900 13.71400 1.000 16.83829 180 LEU A CA 1
ATOM 1490 C C . LEU A 1 180 ? 5.92800 21.27500 14.91400 1.000 17.20538 180 LEU A C 1
ATOM 1491 O O . LEU A 1 180 ? 6.57100 22.26300 15.28400 1.000 17.61436 180 LEU A O 1
ATOM 1496 N N . ASN A 1 181 ? 4.80200 20.87700 15.51700 1.000 18.12309 181 ASN A N 1
ATOM 1497 C CA . ASN A 1 181 ? 4.27800 21.59000 16.67900 1.000 18.93582 181 ASN A CA 1
ATOM 1498 C C . ASN A 1 181 ? 5.28000 21.61200 17.82200 1.000 19.49176 181 ASN A C 1
ATOM 1499 O O . ASN A 1 181 ? 5.35600 22.59500 18.56400 1.000 20.58482 181 ASN A O 1
ATOM 1504 N N . ASN A 1 182 ? 6.04500 20.53900 17.98500 1.000 19.28478 182 ASN A N 1
ATOM 1505 C CA . ASN A 1 182 ? 6.94700 20.39500 19.12000 1.000 20.18356 182 ASN A CA 1
ATOM 1506 C C . ASN A 1 182 ? 8.35700 20.90700 18.84700 1.000 20.00976 182 ASN A C 1
ATOM 1507 O O . ASN A 1 182 ? 9.20100 20.85600 19.74300 1.000 20.96969 182 ASN A O 1
ATOM 1512 N N . LEU A 1 183 ? 8.64000 21.39500 17.64100 1.000 18.98982 183 LEU A N 1
ATOM 1513 C CA A LEU A 1 183 ? 9.97400 21.89400 17.32000 0.166 18.81259 183 LEU A CA 1
ATOM 1514 C CA B LEU A 1 183 ? 9.97700 21.88500 17.33200 0.834 18.98786 183 LEU A CA 1
ATOM 1515 C C . LEU A 1 183 ? 10.23800 23.18700 18.07900 1.000 19.40219 183 LEU A C 1
ATOM 1516 O O . LEU A 1 183 ? 9.48300 24.15600 17.94500 1.000 20.73433 183 LEU A O 1
ATOM 1525 N N . GLU A 1 184 ? 11.31100 23.21200 18.86400 1.000 20.46533 184 GLU A N 1
ATOM 1526 C CA . GLU A 1 184 ? 11.66100 24.41500 19.60700 1.000 21.66271 184 GLU A CA 1
ATOM 1527 C C . GLU A 1 184 ? 12.24000 25.45600 18.65400 1.000 20.99370 184 GLU A C 1
ATOM 1528 O O . GLU A 1 184 ? 13.21100 25.18700 17.93600 1.000 21.52724 184 GLU A O 1
ATOM 1534 N N . LEU A 1 185 ? 11.63800 26.64100 18.64400 1.000 20.36366 185 LEU A N 1
ATOM 1535 C CA . LEU A 1 185 ? 12.04000 27.72000 17.75400 1.000 19.49957 185 LEU A CA 1
ATOM 1536 C C . LEU A 1 185 ? 11.94500 29.02700 18.51600 1.000 20.43606 185 LEU A C 1
ATOM 1537 O O . LEU A 1 185 ? 10.94900 29.26800 19.20500 1.000 21.73529 185 LEU A O 1
ATOM 1542 N N . SER A 1 186 ? 12.96900 29.86400 18.39000 1.000 19.51699 186 SER A N 1
ATOM 1543 C CA . SER A 1 186 ? 12.82700 31.23100 18.85700 1.000 19.60758 186 SER A CA 1
ATOM 1544 C C . SER A 1 186 ? 11.78900 31.93400 17.99000 1.000 19.36625 186 SER A C 1
ATOM 1545 O O . SER A 1 186 ? 11.41600 31.45100 16.91300 1.000 19.47997 186 SER A O 1
ATOM 1548 N N . ASP A 1 187 ? 11.31700 33.08900 18.46000 1.000 20.40318 187 ASP A N 1
ATOM 1549 C CA . ASP A 1 187 ? 10.38300 33.87800 17.65900 1.000 20.52395 187 ASP A CA 1
ATOM 1550 C C . ASP A 1 187 ? 10.96400 34.18500 16.28700 1.000 19.09984 187 ASP A C 1
ATOM 1551 O O . ASP A 1 187 ? 10.26900 34.08100 15.27000 1.000 19.21432 187 ASP A O 1
ATOM 1556 N N . GLU A 1 188 ? 12.23800 34.57400 16.24100 1.000 18.54121 188 GLU A N 1
ATOM 1557 C CA . GLU A 1 188 ? 12.88100 34.88700 14.97200 1.000 18.60185 188 GLU A CA 1
ATOM 1558 C C . GLU A 1 188 ? 12.96600 33.66000 14.07600 1.000 16.65791 188 GLU A C 1
ATOM 1559 O O . GLU A 1 188 ? 12.69700 33.74200 12.87400 1.000 16.26977 188 GLU A O 1
ATOM 1565 N N . GLN A 1 189 ? 13.35600 32.51600 14.63300 1.000 15.82668 189 GLN A N 1
ATOM 1566 C CA . GLN A 1 189 ? 13.42800 31.30600 13.82200 1.000 14.60724 189 GLN A CA 1
ATOM 1567 C C . GLN A 1 189 ? 12.06200 30.92700 13.27300 1.000 14.04386 189 GLN A C 1
ATOM 1568 O O . GLN A 1 189 ? 11.95300 30.46600 12.12800 1.000 13.95094 189 GLN A O 1
ATOM 1574 N N . ARG A 1 190 ? 11.01000 31.08600 14.07800 1.000 14.77701 190 ARG A N 1
ATOM 1575 C CA . ARG A 1 190 ? 9.67100 30.72800 13.62300 1.000 15.68893 190 ARG A CA 1
ATOM 1576 C C . ARG A 1 190 ? 9.22100 31.63600 12.48900 1.000 15.34290 190 ARG A C 1
ATOM 1577 O O . ARG A 1 190 ? 8.66500 31.15900 11.49200 1.000 15.36379 190 ARG A O 1
ATOM 1585 N N . GLU A 1 191 ? 9.45800 32.94200 12.61800 1.000 15.48101 191 GLU A N 1
ATOM 1586 C CA . GLU A 1 191 ? 9.13200 33.85300 11.52600 1.000 15.17036 191 GLU A CA 1
ATOM 1587 C C . GLU A 1 191 ? 9.95100 33.52900 10.27900 1.000 13.95713 191 GLU A C 1
ATOM 1588 O O . GLU A 1 191 ? 9.43400 33.57400 9.15900 1.000 14.44603 191 GLU A O 1
ATOM 1594 N N . HIS A 1 192 ? 11.22800 33.18100 10.45500 1.000 13.39683 192 HIS A N 1
ATOM 1595 C CA . HIS A 1 192 ? 12.08000 32.82000 9.32400 1.000 13.32252 192 HIS A CA 1
ATOM 1596 C C . HIS A 1 192 ? 11.54000 31.58300 8.62100 1.000 12.56413 192 HIS A C 1
ATOM 1597 O O . HIS A 1 192 ? 11.49800 31.52300 7.38300 1.000 12.37937 192 HIS A O 1
ATOM 1604 N N . LEU A 1 193 ? 11.10700 30.59700 9.40200 1.000 12.41764 193 LEU A N 1
ATOM 1605 C CA . LEU A 1 193 ? 10.55100 29.36800 8.85200 1.000 12.20386 193 LEU A CA 1
ATOM 1606 C C . LEU A 1 193 ? 9.26200 29.64900 8.08200 1.000 11.56436 193 LEU A C 1
ATOM 1607 O O . LEU A 1 193 ? 9.08600 29.18400 6.94900 1.000 11.75132 193 LEU A O 1
ATOM 1612 N N . LEU A 1 194 ? 8.36200 30.44700 8.66600 1.000 11.65387 194 LEU A N 1
ATOM 1613 C CA . LEU A 1 194 ? 7.10000 30.73900 7.99200 1.000 12.51904 194 LEU A CA 1
ATOM 1614 C C . LEU A 1 194 ? 7.33000 31.50000 6.69600 1.000 11.50893 194 LEU A C 1
ATOM 1615 O O . LEU A 1 194 ? 6.70500 31.20000 5.66800 1.000 11.71472 194 LEU A O 1
ATOM 1620 N N . LYS A 1 195 ? 8.22900 32.48300 6.71000 1.000 10.62029 195 LYS A N 1
ATOM 1621 C CA . LYS A 1 195 ? 8.53100 33.17400 5.46500 1.000 10.65625 195 LYS A CA 1
ATOM 1622 C C . LYS A 1 195 ? 9.08600 32.19800 4.44100 1.000 9.81851 195 LYS A C 1
ATOM 1623 O O . LYS A 1 195 ? 8.71400 32.23400 3.25700 1.000 10.59430 195 LYS A O 1
ATOM 1629 N N . GLU A 1 196 ? 9.97500 31.30600 4.87900 1.000 10.24244 196 GLU A N 1
ATOM 1630 C CA . GLU A 1 196 ? 10.59100 30.37300 3.95000 1.000 10.35239 196 GLU A CA 1
ATOM 1631 C C . GLU A 1 196 ? 9.55200 29.46000 3.32500 1.000 10.24087 196 GLU A C 1
ATOM 1632 O O . GLU A 1 196 ? 9.68600 29.08500 2.15900 1.000 10.47948 196 GLU A O 1
ATOM 1638 N N . ALA A 1 197 ? 8.51300 29.08000 4.08000 1.000 10.65445 197 ALA A N 1
ATOM 1639 C CA . ALA A 1 197 ? 7.49300 28.20900 3.49500 1.000 10.49888 197 ALA A CA 1
ATOM 1640 C C . ALA A 1 197 ? 6.76300 28.92000 2.36700 1.000 10.46953 197 ALA A C 1
ATOM 1641 O O . ALA A 1 197 ? 6.46200 28.31700 1.32500 1.000 10.14194 197 ALA A O 1
ATOM 1643 N N . THR A 1 198 ? 6.44800 30.20200 2.56300 1.000 10.16498 198 THR A N 1
ATOM 1644 C CA . THR A 1 198 ? 5.89000 30.99800 1.47200 1.000 10.57204 198 THR A CA 1
ATOM 1645 C C . THR A 1 198 ? 6.84000 31.04500 0.28000 1.000 10.40472 198 THR A C 1
ATOM 1646 O O . THR A 1 198 ? 6.42100 30.84900 -0.86900 1.000 10.69941 198 THR A O 1
ATOM 1650 N N . ASP A 1 199 ? 8.13400 31.25200 0.53200 1.000 9.85842 199 ASP A N 1
ATOM 1651 C CA . ASP A 1 199 ? 9.09900 31.30300 -0.55900 1.000 10.04654 199 ASP A CA 1
ATOM 1652 C C . ASP A 1 199 ? 9.19300 29.96900 -1.28400 1.000 9.63315 199 ASP A C 1
ATOM 1653 O O . ASP A 1 199 ? 9.31000 29.93400 -2.51400 1.000 10.04021 199 ASP A O 1
ATOM 1658 N N . ALA A 1 200 ? 9.13800 28.86300 -0.54100 1.000 9.88440 200 ALA A N 1
ATOM 1659 C CA . ALA A 1 200 ? 9.19800 27.54400 -1.16300 1.000 10.33094 200 ALA A CA 1
ATOM 1660 C C . ALA A 1 200 ? 8.01000 27.31300 -2.09300 1.000 9.88847 200 ALA A C 1
ATOM 1661 O O . ALA A 1 200 ? 8.16900 26.77000 -3.19400 1.000 10.53708 200 ALA A O 1
ATOM 1663 N N . PHE A 1 201 ? 6.81100 27.73300 -1.68200 1.000 9.96766 201 PHE A N 1
ATOM 1664 C CA . PHE A 1 201 ? 5.67400 27.64100 -2.59000 1.000 10.80648 201 PHE A CA 1
ATOM 1665 C C . PHE A 1 201 ? 5.89900 28.47600 -3.84000 1.000 10.99960 201 PHE A C 1
ATOM 1666 O O . PHE A 1 201 ? 5.57400 28.03300 -4.94700 1.000 11.76092 201 PHE A O 1
ATOM 1674 N N . VAL A 1 202 ? 6.46700 29.67900 -3.70000 1.000 10.96114 202 VAL A N 1
ATOM 1675 C CA . VAL A 1 202 ? 6.70800 30.49500 -4.88700 1.000 10.88518 202 VAL A CA 1
ATOM 1676 C C . VAL A 1 202 ? 7.65600 29.78100 -5.83900 1.000 10.89511 202 VAL A C 1
ATOM 1677 O O . VAL A 1 202 ? 7.41300 29.71500 -7.05000 1.000 12.53334 202 VAL A O 1
ATOM 1681 N N . PHE A 1 203 ? 8.75900 29.23800 -5.31500 1.000 11.11747 203 PHE A N 1
ATOM 1682 C CA . PHE A 1 203 ? 9.69000 28.53700 -6.19300 1.000 11.64507 203 PHE A CA 1
ATOM 1683 C C . PHE A 1 203 ? 8.98900 27.40500 -6.92200 1.000 11.85125 203 PHE A C 1
ATOM 1684 O O . PHE A 1 203 ? 9.19200 27.20700 -8.12600 1.000 13.43421 203 PHE A O 1
ATOM 1692 N N . ASN A 1 204 ? 8.16700 26.64000 -6.20900 1.000 11.61857 204 ASN A N 1
ATOM 1693 C CA . ASN A 1 204 ? 7.49500 25.50900 -6.83300 1.000 12.09701 204 ASN A CA 1
ATOM 1694 C C . ASN A 1 204 ? 6.51900 25.97400 -7.90100 1.000 13.56699 204 ASN A C 1
ATOM 1695 O O . ASN A 1 204 ? 6.39600 25.34100 -8.95800 1.000 16.00832 204 ASN A O 1
ATOM 1700 N N . HIS A 1 205 ? 5.84500 27.09500 -7.65900 1.000 13.50733 205 HIS A N 1
ATOM 1701 C CA . HIS A 1 205 ? 4.95000 27.64300 -8.66800 1.000 15.47283 205 HIS A CA 1
ATOM 1702 C C . HIS A 1 205 ? 5.72900 28.07200 -9.91000 1.000 15.60320 205 HIS A C 1
ATOM 1703 O O . HIS A 1 205 ? 5.28600 27.84400 -11.04700 1.000 16.94621 205 HIS A O 1
ATOM 1710 N N . GLN A 1 206 ? 6.91200 28.66800 -9.70900 1.000 14.76807 206 GLN A N 1
ATOM 1711 C CA . GLN A 1 206 ? 7.73800 29.11200 -10.82600 1.000 15.20638 206 GLN A CA 1
ATOM 1712 C C . GLN A 1 206 ? 8.24800 27.93900 -11.64800 1.000 13.96063 206 GLN A C 1
ATOM 1713 O O . GLN A 1 206 ? 8.42100 28.06700 -12.86900 1.000 14.53139 206 GLN A O 1
ATOM 1719 N N . VAL A 1 207 ? 8.50400 26.79600 -11.01000 1.000 13.39819 207 VAL A N 1
ATOM 1720 C CA . VAL A 1 207 ? 8.87100 25.59800 -11.75700 1.000 13.41679 207 VAL A CA 1
ATOM 1721 C C . VAL A 1 207 ? 7.79100 25.27300 -12.77900 1.000 12.66106 207 VAL A C 1
ATOM 1722 O O . VAL A 1 207 ? 8.08200 24.98000 -13.95100 1.000 12.88746 207 VAL A O 1
ATOM 1726 N N . PHE A 1 208 ? 6.52400 25.32100 -12.35200 1.000 12.93867 208 PHE A N 1
ATOM 1727 C CA . PHE A 1 208 ? 5.41800 25.04400 -13.26400 1.000 13.36543 208 PHE A CA 1
ATOM 1728 C C . PHE A 1 208 ? 5.36600 26.07400 -14.38000 1.000 13.25349 208 PHE A C 1
ATOM 1729 O O . PHE A 1 208 ? 5.10100 25.73200 -15.53900 1.000 13.59967 208 PHE A O 1
ATOM 1737 N N . ALA A 1 209 ? 5.58000 27.35000 -14.05200 1.000 13.31256 209 ALA A N 1
ATOM 1738 C CA . ALA A 1 209 ? 5.52300 28.38100 -15.08000 1.000 14.29644 209 ALA A CA 1
ATOM 1739 C C . ALA A 1 209 ? 6.56700 28.12800 -16.15700 1.000 14.07627 209 ALA A C 1
ATOM 1740 O O . ALA A 1 209 ? 6.28800 28.28700 -17.35000 1.000 14.74936 209 ALA A O 1
ATOM 1742 N N . ASP A 1 210 ? 7.77600 27.72700 -15.76200 1.000 13.65582 210 ASP A N 1
ATOM 1743 C CA . ASP A 1 210 ? 8.80300 27.42000 -16.75300 1.000 13.48186 210 ASP A CA 1
ATOM 1744 C C . ASP A 1 210 ? 8.42200 26.21100 -17.58500 1.000 13.61541 210 ASP A C 1
ATOM 1745 O O . ASP A 1 210 ? 8.61300 26.21600 -18.80900 1.000 14.61762 210 ASP A O 1
ATOM 1750 N N . LEU A 1 211 ? 7.87700 25.17100 -16.94900 1.000 13.07013 211 LEU A N 1
ATOM 1751 C CA . LEU A 1 211 ? 7.45200 23.99700 -17.70100 1.000 13.36195 211 LEU A CA 1
ATOM 1752 C C . LEU A 1 211 ? 6.37100 24.34700 -18.71200 1.000 14.27068 211 LEU A C 1
ATOM 1753 O O . LEU A 1 211 ? 6.31100 23.74600 -19.79400 1.000 15.50494 211 LEU A O 1
ATOM 1758 N N . GLY A 1 212 ? 5.52200 25.32300 -18.39700 1.000 14.07666 212 GLY A N 1
ATOM 1759 C CA . GLY A 1 212 ? 4.43500 25.68400 -19.29000 1.000 14.45813 212 GLY A CA 1
ATOM 1760 C C . GLY A 1 212 ? 4.83100 26.53700 -20.46800 1.000 14.66689 212 GLY A C 1
ATOM 1761 O O . GLY A 1 212 ? 4.02000 26.72000 -21.38200 1.000 14.99965 212 GLY A O 1
ATOM 1762 N N . LYS A 1 213 ? 6.04900 27.06200 -20.47800 1.000 15.26468 213 LYS A N 1
ATOM 1763 C CA . LYS A 1 213 ? 6.47300 27.91900 -21.57700 1.000 16.97260 213 LYS A CA 1
ATOM 1764 C C . LYS A 1 213 ? 6.38600 27.16800 -22.89400 1.000 17.68597 213 LYS A C 1
ATOM 1765 O O . LYS A 1 213 ? 6.81800 26.01800 -22.99700 1.000 18.56196 213 LYS A O 1
ATOM 1771 N N . GLY A 1 214 ? 5.81800 27.82800 -23.90000 1.000 18.86289 214 GLY A N 1
ATOM 1772 C CA . GLY A 1 214 ? 5.73600 27.27900 -25.23700 1.000 19.64441 214 GLY A CA 1
ATOM 1773 C C . GLY A 1 214 ? 4.54500 26.39100 -25.50900 1.000 19.74577 214 GLY A C 1
ATOM 1774 O O . GLY A 1 214 ? 4.37800 25.94200 -26.64900 1.000 21.51364 214 GLY A O 1
ATOM 1775 N N A LEU A 1 215 ? 3.71800 26.11400 -24.51100 0.512 19.07626 215 LEU A N 1
ATOM 1776 N N B LEU A 1 215 ? 3.70700 26.12100 -24.52000 0.488 19.07017 215 LEU A N 1
ATOM 1777 C CA A LEU A 1 215 ? 2.55200 25.26500 -24.70800 0.512 18.66202 215 LEU A CA 1
ATOM 1778 C CA B LEU A 1 215 ? 2.51800 25.31600 -24.76500 0.488 18.60376 215 LEU A CA 1
ATOM 1779 C C A LEU A 1 215 ? 1.36000 26.06000 -25.22000 0.512 18.27933 215 LEU A C 1
ATOM 1780 C C B LEU A 1 215 ? 1.42100 26.15300 -25.41800 0.488 18.61875 215 LEU A C 1
ATOM 1781 O O A LEU A 1 215 ? 0.50500 25.51700 -25.92300 0.512 16.39949 215 LEU A O 1
ATOM 1782 O O B LEU A 1 215 ? 1.41500 27.37500 -25.30600 0.488 17.12359 215 LEU A O 1
#

Nearest PDB structures (foldseek):
  9fvs-assembly1_A  TM=9.978E-01  e=2.847E-26  Corynebacterium dipht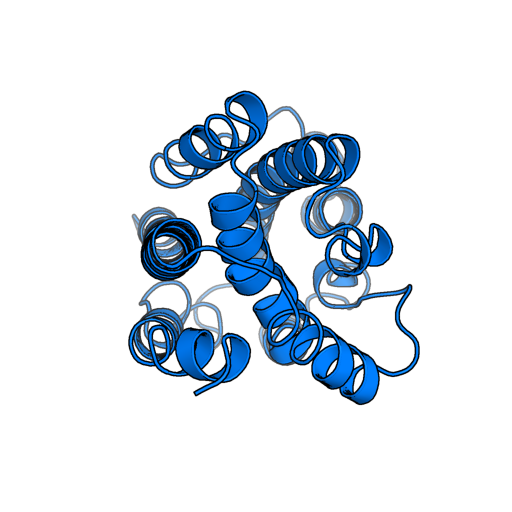heriae
  4gpc-assembly1_A  TM=9.909E-01  e=8.266E-26  Corynebacterium diphtheriae
  9fw4-assembly1_A  TM=9.893E-01  e=7.235E-26  Corynebacterium diphtheriae
  1wnv-assembly1_A  TM=1.001E+00  e=3.423E-25  Corynebacterium diphtheriae
  9fw4-assembly2_B  TM=9.980E-01  e=3.132E-25  Corynebacterium diphtheriae

InterPro domains:
  IPR002051 Haem oxygenase [PIRSF000343] (5-213)
  IPR002051 Haem oxygenase [PR00088] (7-32)
  IPR002051 Haem oxygenase [PR00088] (42-67)
  IPR002051 Haem oxygenase [PR00088] (67-92)
  IPR002051 Haem oxygenase [PR00088] (122-143)
  IPR002051 Haem oxygenase [PR00088] (164-185)
  IPR002051 Haem oxygenase [PR00088] (196-214)
  IPR002051 Haem oxygenase [PTHR10720] (6-212)
  IPR002051 Haem oxygenase [cd19165] (7-211)
  IPR016053 Haem oxygenase-like [PF01126] (8-210)
  IPR016084 Haem oxygenase-like, multi-helical [G3DSA:1.20.910.10] (1-215)
  IPR016084 Haem oxygenase-like, multi-helical [SSF48613] (8-211)
  IPR018207 Haem oxygenase conserved site [PS00593] (125-135)

Solvent-accessible surface area: 10436 Å² total; per-residue (Å²): 104,35,2,7,71,61,0,137,125,58,4,53,117,32,89,82,119,20,84,118,10,107,5,14,14,31,0,26,143,29,187,44,21,56,62,43,0,4,88,12,3,12,16,4,44,35,5,0,47,6,0,15,81,0,3,72,29,0,56,91,67,44,49,13,106,76,0,1,36,83,40,2,59,6,14,137,24,0,4,113,2,0,42,105,36,50,65,55,65,94,10,103,106,173,37,105,29,20,95,5,0,83,69,1,25,73,46,0,59,90,0,73,98,103,67,24,5,12,0,0,0,0,0,1,23,13,45,2,9,39,8,2,40,25,1,87,75,44,11,128,58,0,59,177,91,33,62,9,80,78,126,7,8,22,6,23,110,10,141,59,21,99,118,70,165,60,27,41,92,92,0,80,90,54,0,61,106,33,163,32,60,124,125,64,65,118,64,0,22,136,6,0,62,39,0,26,69,37,13,64,72,2,23,53,30,26,22,145,90,128

Secondary structure (DSSP, 8-state):
--HHHHHHHHHHHHHHHHHT-HHHHHHHTTSS-HHHHHHHHHHHHHHHHHHHHHHHHHHHTTSSTTT--GGG--HHHHHHHHHHHHSSSTHHHH----HHHHHHHHHHHHHHHHT-HHHHHHHHIIIIIHHHHHHHHHHHHHHHHH---GGG-GGG--TT-S-HHHHHHHHHHHHHH----HHHHHHHHHHHHHHHHHHHHHHHHHHTT-

Organism: Corynebacterium diphtheriae (strain ATCC 700971 / NCTC 13129 / Biotype gravis) (NCBI:txid257309)

Foldseek 3Di:
DFLLVCLCVLCVVLVVVLCVQPQNVCLLVQVDELVLVLLLLLLVLLLLVLLVLLLVQLCVVVALVVLSDCLLRQNVVSQQLNCVSVVHNVSVVPDDHDPLSVVSSVVSVVCSVVSLRLLSVLLCCLPRLCLLPCLVVSLVSNCVNHVRDVSSSSSSDRVVDDDSVVVSVVSSVSSRPRDDDPVSSVVNSVSNVVSSVSVSVSSVRSPPPD

B-factor: mean 22.19, std 14.62, range [3.21, 165.62]

Radius of gyration: 16.58 Å; Cα contacts (8 Å, |Δi|>4): 240; chains: 1; bounding box: 33×34×45 Å